Protein AF-A0A7S2JUZ6-F1 (afdb_monomer_lite)

Sequence (191 aa):
PADAPDVTSQLAAGSPASDPAAPPANTTECEEKAISLAIEVVLFVINLATAGTATGATAALSRAKASLVTELSPTLIKALAAEAHVLVEAYRHNNAHGMGEAVVAMFRELWNGHIVRACIDAIRAEMNWWDWATTGVTLVACLTLWLGSGGAVLAAQVALTILSATKLILAAIAVTVACDAEFGPNSTNST

pLDDT: mean 73.1, std 16.55, range [29.14, 89.94]

Organism: NCBI:txid1333877

Foldseek 3Di:
DDDDDDPDDDDDDDDPPDDPDDPDPPQALLLVLLLLLLLLLLVVLLCLLQVNLLPCLVVLCVVCSVVLSVLDDPVLSVQSLVLLVQLLVCVVVVNLLSNLVSSLSNVVSCVVSCVSVSSLVSSCVPDDPVSCVVSVVSSVVVVCVCVVVVNPVSSVSCSVCVVVSVSSNVSSVSSNVRVCCCPPPPVPDDD

Structure (mmCIF, N/CA/C/O backbone):
data_AF-A0A7S2JUZ6-F1
#
_entry.id   AF-A0A7S2JUZ6-F1
#
loop_
_atom_site.group_PDB
_atom_site.id
_atom_site.type_symbol
_atom_site.label_atom_id
_atom_site.label_alt_id
_atom_site.label_comp_id
_atom_site.label_asym_id
_atom_site.label_entity_id
_atom_site.label_seq_id
_atom_site.pdbx_PDB_ins_code
_atom_site.Cartn_x
_atom_site.Cartn_y
_atom_site.Cartn_z
_atom_site.occupancy
_atom_site.B_iso_or_equiv
_atom_site.auth_seq_id
_atom_site.auth_comp_id
_atom_site.auth_asym_id
_atom_site.auth_atom_id
_atom_site.pdbx_PDB_model_num
ATOM 1 N N . PRO A 1 1 ? 16.766 -4.778 81.617 1.00 45.38 1 PRO A N 1
ATOM 2 C CA . PRO A 1 1 ? 16.058 -3.621 81.020 1.00 45.38 1 PRO A CA 1
ATOM 3 C C . PRO A 1 1 ? 17.101 -2.660 80.445 1.00 45.38 1 PRO A C 1
ATOM 5 O O . PRO A 1 1 ? 17.696 -1.887 81.182 1.00 45.38 1 PRO A O 1
ATOM 8 N N . ALA A 1 2 ? 17.431 -2.888 79.174 1.00 40.88 2 ALA A N 1
ATOM 9 C CA . ALA A 1 2 ? 18.576 -2.303 78.490 1.00 40.88 2 ALA A CA 1
ATOM 10 C C . ALA A 1 2 ? 18.230 -0.957 77.840 1.00 40.88 2 ALA A C 1
ATOM 12 O O . ALA A 1 2 ? 17.098 -0.747 77.401 1.00 40.88 2 ALA A O 1
ATOM 13 N N . ASP A 1 3 ? 19.244 -0.098 77.824 1.00 39.75 3 ASP A N 1
ATOM 14 C CA . ASP A 1 3 ? 19.300 1.270 77.328 1.00 39.75 3 ASP A CA 1
ATOM 15 C C . ASP A 1 3 ? 18.833 1.452 75.879 1.00 39.75 3 ASP A C 1
ATOM 17 O O . ASP A 1 3 ? 19.069 0.615 75.006 1.00 39.75 3 ASP A O 1
ATOM 21 N N . ALA A 1 4 ? 18.223 2.608 75.620 1.00 46.19 4 ALA A N 1
ATOM 22 C CA . ALA A 1 4 ? 18.063 3.149 74.279 1.00 46.19 4 ALA A CA 1
ATOM 23 C C . ALA A 1 4 ? 19.377 3.792 73.806 1.00 46.19 4 ALA A C 1
ATOM 25 O O . ALA A 1 4 ? 20.003 4.518 74.582 1.00 46.19 4 ALA A O 1
ATOM 26 N N . PRO A 1 5 ? 19.735 3.628 72.522 1.00 44.53 5 PRO A N 1
ATOM 27 C CA . PRO A 1 5 ? 20.558 4.624 71.854 1.00 44.53 5 PRO A CA 1
ATOM 28 C C . PRO A 1 5 ? 19.963 5.106 70.520 1.00 44.53 5 PRO A C 1
ATOM 30 O O . PRO A 1 5 ? 19.644 4.333 69.622 1.00 44.53 5 PRO A O 1
ATOM 33 N N . ASP A 1 6 ? 19.838 6.430 70.470 1.00 36.50 6 ASP A N 1
ATOM 34 C CA . ASP A 1 6 ? 20.356 7.344 69.448 1.00 36.50 6 ASP A CA 1
ATOM 35 C C . ASP A 1 6 ? 19.953 7.152 67.971 1.00 36.50 6 ASP A C 1
ATOM 37 O O . ASP A 1 6 ? 20.450 6.302 67.232 1.00 36.50 6 ASP A O 1
ATOM 41 N N . VAL A 1 7 ? 19.067 8.045 67.524 1.00 45.09 7 VAL A N 1
ATOM 42 C CA . VAL A 1 7 ? 18.619 8.202 66.139 1.00 45.09 7 VAL A CA 1
ATOM 43 C C . VAL A 1 7 ? 19.445 9.313 65.499 1.00 45.09 7 VAL A C 1
ATOM 45 O O . VAL A 1 7 ? 19.025 10.462 65.544 1.00 45.09 7 VAL A O 1
ATOM 48 N N . THR A 1 8 ? 20.604 8.995 64.915 1.00 44.75 8 THR A N 1
ATOM 49 C CA . THR A 1 8 ? 21.123 9.563 63.644 1.00 44.75 8 THR A CA 1
ATOM 50 C C . THR A 1 8 ? 22.577 9.152 63.392 1.00 44.75 8 THR A C 1
ATOM 52 O O . THR A 1 8 ? 23.504 9.804 63.859 1.00 44.75 8 THR A O 1
ATOM 55 N N . SER A 1 9 ? 22.790 8.114 62.577 1.00 42.47 9 SER A N 1
ATOM 56 C CA . SER A 1 9 ? 23.844 8.036 61.541 1.00 42.47 9 SER A CA 1
ATOM 57 C C . SER A 1 9 ? 23.896 6.636 60.920 1.00 42.47 9 SER A C 1
ATOM 59 O O . SER A 1 9 ? 23.687 5.655 61.622 1.00 42.47 9 SER A O 1
ATOM 61 N N . GLN A 1 10 ? 24.264 6.574 59.631 1.00 35.44 10 GLN A N 1
ATOM 62 C CA . GLN A 1 10 ? 24.347 5.409 58.719 1.00 35.44 10 GLN A CA 1
ATOM 63 C C . GLN A 1 10 ? 23.000 5.102 58.030 1.00 35.44 10 GLN A C 1
ATOM 65 O O . GLN A 1 10 ? 22.110 4.515 58.623 1.00 35.44 10 GLN A O 1
ATOM 70 N N . LEU A 1 11 ? 22.691 5.528 56.796 1.00 38.19 11 LEU A N 1
ATOM 71 C CA . LEU A 1 11 ? 23.500 5.657 55.574 1.00 38.19 11 LEU A CA 1
ATOM 72 C C . LEU A 1 11 ? 24.370 4.426 55.296 1.00 38.19 11 LEU A C 1
ATOM 74 O O . LEU A 1 11 ? 25.558 4.435 55.586 1.00 38.19 11 LEU A O 1
ATOM 78 N N . ALA A 1 12 ? 23.747 3.388 54.731 1.00 39.72 12 ALA A N 1
ATOM 79 C CA . ALA A 1 12 ? 24.237 2.603 53.590 1.00 39.72 12 ALA A CA 1
ATOM 80 C C . ALA A 1 12 ? 23.464 1.278 53.509 1.00 39.72 12 ALA A C 1
ATOM 82 O O . ALA A 1 12 ? 23.673 0.410 54.346 1.00 39.72 12 ALA A O 1
ATOM 83 N N . ALA A 1 13 ? 22.594 1.128 52.504 1.00 34.22 13 ALA A N 1
ATOM 84 C CA . ALA A 1 13 ? 22.434 -0.095 51.702 1.00 34.22 13 ALA A CA 1
ATOM 85 C C . ALA A 1 13 ? 21.109 -0.069 50.920 1.00 34.22 13 ALA A C 1
ATOM 87 O O . ALA A 1 13 ? 20.037 -0.319 51.459 1.00 34.22 13 ALA A O 1
ATOM 88 N N . GLY A 1 14 ? 21.232 0.239 49.627 1.00 31.05 14 GLY A N 1
ATOM 89 C CA . GLY A 1 14 ? 20.505 -0.392 48.523 1.00 31.05 14 GLY A CA 1
ATOM 90 C C . GLY A 1 14 ? 19.008 -0.653 48.677 1.00 31.05 14 GLY A C 1
ATOM 91 O O . GLY A 1 14 ? 18.600 -1.781 48.927 1.00 31.05 14 GLY A O 1
ATOM 92 N N . SER A 1 15 ? 18.189 0.344 48.346 1.00 32.69 15 SER A N 1
ATOM 93 C CA . SER A 1 15 ? 16.968 0.047 47.587 1.00 32.69 15 SER A CA 1
ATOM 94 C C . SER A 1 15 ? 17.381 -0.177 46.129 1.00 32.69 15 SER A C 1
ATOM 96 O O . SER A 1 15 ? 18.124 0.665 45.612 1.00 32.69 15 SER A O 1
ATOM 98 N N . PRO A 1 16 ? 16.965 -1.264 45.450 1.00 36.91 16 PRO A N 1
ATOM 99 C CA . PRO A 1 16 ? 17.099 -1.319 44.007 1.00 36.91 16 PRO A CA 1
ATOM 100 C C . PRO A 1 16 ? 16.241 -0.182 43.464 1.00 36.91 16 PRO A C 1
ATOM 102 O O . PRO A 1 16 ? 15.029 -0.132 43.684 1.00 36.91 16 PRO A O 1
ATOM 105 N N . ALA A 1 17 ? 16.926 0.787 42.865 1.00 33.47 17 ALA A N 1
ATOM 106 C CA . ALA A 1 17 ? 16.314 1.843 42.099 1.00 33.47 17 ALA A CA 1
ATOM 107 C C . ALA A 1 17 ? 15.292 1.203 41.163 1.00 33.47 17 ALA A C 1
ATOM 109 O O . ALA A 1 17 ? 15.604 0.228 40.482 1.00 33.47 17 ALA A O 1
ATOM 110 N N . SER A 1 18 ? 14.078 1.747 41.169 1.00 38.41 18 SER A N 1
ATOM 111 C CA . SER A 1 18 ? 13.153 1.605 40.060 1.00 38.41 18 SER A CA 1
ATOM 112 C C . SER A 1 18 ? 13.962 1.745 38.778 1.00 38.41 18 SER A C 1
ATOM 114 O O . SER A 1 18 ? 14.571 2.800 38.567 1.00 38.41 18 SER A O 1
ATOM 116 N N . ASP A 1 19 ? 14.025 0.674 37.986 1.00 29.14 19 ASP A N 1
ATOM 117 C CA . ASP A 1 19 ? 14.620 0.732 36.661 1.00 29.14 19 ASP A CA 1
ATOM 118 C C . ASP A 1 19 ? 14.041 1.969 35.966 1.00 29.14 19 ASP A C 1
ATOM 120 O O . ASP A 1 19 ? 12.810 2.128 35.930 1.00 29.14 19 ASP A O 1
ATOM 124 N N . PRO A 1 20 ? 14.883 2.900 35.487 1.00 40.56 20 PRO A N 1
ATOM 125 C CA . PRO A 1 20 ? 14.382 3.985 34.677 1.00 40.56 20 PRO A CA 1
ATOM 126 C C . PRO A 1 20 ? 13.680 3.329 33.497 1.00 40.56 20 PRO A C 1
ATOM 128 O O . PRO A 1 20 ? 14.273 2.500 32.804 1.00 40.56 20 PRO A O 1
ATOM 131 N N . ALA A 1 21 ? 12.398 3.669 33.333 1.00 40.81 21 ALA A N 1
ATOM 132 C CA . ALA A 1 21 ? 11.613 3.340 32.160 1.00 40.81 21 ALA A CA 1
ATOM 133 C C . ALA A 1 21 ? 12.536 3.404 30.944 1.00 40.81 21 ALA A C 1
ATOM 135 O O . ALA A 1 21 ? 13.149 4.450 30.701 1.00 40.81 21 ALA A O 1
ATOM 136 N N . ALA A 1 22 ? 12.696 2.260 30.272 1.00 34.34 22 ALA A N 1
ATOM 137 C CA . ALA A 1 22 ? 13.497 2.170 29.069 1.00 34.34 22 ALA A CA 1
ATOM 138 C C . ALA A 1 22 ? 13.150 3.384 28.191 1.00 34.34 22 ALA A C 1
ATOM 140 O O . ALA A 1 22 ? 11.956 3.658 28.007 1.00 34.34 22 ALA A O 1
ATOM 141 N N . PRO A 1 23 ? 14.145 4.162 27.730 1.00 39.59 23 PRO A N 1
ATOM 142 C CA . PRO A 1 23 ? 13.871 5.297 26.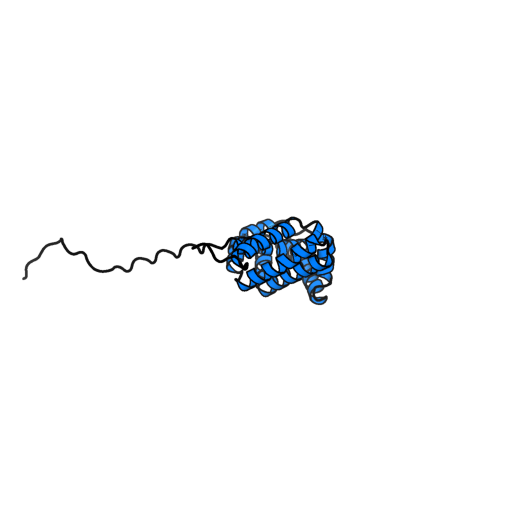863 1.00 39.59 23 PRO A CA 1
ATOM 143 C C . PRO A 1 23 ? 13.018 4.797 25.690 1.00 39.59 23 PRO A C 1
ATOM 145 O O . PRO A 1 23 ? 13.242 3.668 25.237 1.00 39.59 23 PRO A O 1
ATOM 148 N N . PRO A 1 24 ? 12.018 5.572 25.222 1.00 44.00 24 PRO A N 1
ATOM 149 C CA . PRO A 1 24 ? 11.249 5.169 24.054 1.00 44.00 24 PRO A CA 1
ATOM 150 C C . PRO A 1 24 ? 12.260 4.859 22.956 1.00 44.00 24 PRO A C 1
ATOM 152 O O . PRO A 1 24 ? 13.154 5.670 22.713 1.00 44.00 24 PRO A O 1
ATOM 155 N N . ALA A 1 25 ? 12.184 3.654 22.387 1.00 41.91 25 ALA A N 1
ATOM 156 C CA . ALA A 1 25 ? 13.063 3.245 21.306 1.00 41.91 25 ALA A CA 1
ATOM 157 C C . ALA A 1 25 ? 13.108 4.388 20.285 1.00 41.91 25 ALA A C 1
ATOM 159 O O . ALA A 1 25 ? 12.066 4.777 19.756 1.00 41.91 25 ALA A O 1
ATOM 160 N N . ASN A 1 26 ? 14.286 4.988 20.097 1.00 45.78 26 ASN A N 1
ATOM 161 C CA . ASN A 1 26 ? 14.512 5.960 19.038 1.00 45.78 26 ASN A CA 1
ATOM 162 C C . ASN A 1 26 ? 14.278 5.199 17.732 1.00 45.78 26 ASN A C 1
ATOM 164 O O . ASN A 1 26 ? 15.174 4.498 17.271 1.00 45.78 26 ASN A O 1
ATOM 168 N N . THR A 1 27 ? 13.065 5.275 17.186 1.00 56.25 27 THR A N 1
ATOM 169 C CA . THR A 1 27 ? 12.778 4.772 15.844 1.00 56.25 27 THR A CA 1
ATOM 170 C C . THR A 1 27 ? 13.720 5.476 14.887 1.00 56.25 27 THR A C 1
ATOM 172 O O . THR A 1 27 ? 13.793 6.711 14.904 1.00 56.25 27 THR A O 1
ATOM 175 N N . THR A 1 28 ? 14.474 4.714 14.102 1.00 72.44 28 THR A N 1
ATOM 176 C CA . THR A 1 28 ? 15.436 5.306 13.170 1.00 72.44 28 THR A CA 1
ATOM 177 C C . THR A 1 28 ? 14.694 6.043 12.053 1.00 72.44 28 THR A C 1
ATOM 179 O O . THR A 1 28 ? 13.514 5.792 11.788 1.00 72.44 28 THR A O 1
ATOM 182 N N . GLU A 1 29 ? 15.345 7.010 11.399 1.00 80.44 29 GLU A N 1
ATOM 183 C CA . GLU A 1 29 ? 14.698 7.784 10.331 1.00 80.44 29 GLU A CA 1
ATOM 184 C C . GLU A 1 29 ? 14.215 6.862 9.194 1.00 80.44 29 GLU A C 1
ATOM 186 O O . GLU A 1 29 ? 13.118 7.062 8.665 1.00 80.44 29 GLU A O 1
ATOM 191 N N . CYS A 1 30 ? 14.971 5.800 8.876 1.00 80.38 30 CYS A N 1
ATOM 192 C CA . CYS A 1 30 ? 14.555 4.769 7.923 1.00 80.38 30 CYS A CA 1
ATOM 193 C C . CYS A 1 30 ? 13.274 4.055 8.368 1.00 80.38 30 CYS A C 1
ATOM 195 O O . CYS A 1 30 ? 12.358 3.905 7.557 1.00 80.38 30 CYS A O 1
ATOM 197 N N . GLU A 1 31 ? 13.168 3.656 9.640 1.00 81.50 31 GLU A N 1
ATOM 198 C CA . GLU A 1 31 ? 11.961 3.017 10.177 1.00 81.50 31 GLU A CA 1
ATOM 199 C C . GLU A 1 31 ? 10.739 3.925 10.013 1.00 81.50 31 GLU A C 1
ATOM 201 O O . GLU A 1 31 ? 9.716 3.500 9.470 1.00 81.50 31 GLU A O 1
ATOM 206 N N . GLU A 1 32 ? 10.853 5.202 10.387 1.00 83.12 32 GLU A N 1
ATOM 207 C CA . GLU A 1 32 ? 9.749 6.157 10.267 1.00 83.12 32 GLU A CA 1
ATOM 208 C C . GLU A 1 32 ? 9.288 6.323 8.808 1.00 83.12 32 GLU A C 1
ATOM 210 O O . GLU A 1 32 ? 8.080 6.336 8.522 1.00 83.12 32 GLU A O 1
ATOM 215 N N . LYS A 1 33 ? 10.233 6.426 7.862 1.00 86.19 33 LYS A N 1
ATOM 216 C CA . LYS A 1 33 ? 9.896 6.531 6.435 1.00 86.19 33 LYS A CA 1
ATOM 217 C C . LYS A 1 33 ? 9.307 5.230 5.899 1.00 86.19 33 LYS A C 1
ATOM 219 O O . LYS A 1 33 ? 8.334 5.292 5.147 1.00 86.19 33 LYS A O 1
ATOM 224 N N . ALA A 1 34 ? 9.832 4.071 6.294 1.00 84.25 34 ALA A N 1
ATOM 225 C CA . ALA A 1 34 ? 9.343 2.768 5.843 1.00 84.25 34 ALA A CA 1
ATOM 226 C C . ALA A 1 34 ? 7.896 2.530 6.285 1.00 84.25 34 ALA A C 1
ATOM 228 O O . ALA A 1 34 ? 7.077 2.044 5.506 1.00 84.25 34 ALA A O 1
ATOM 229 N N . ILE A 1 35 ? 7.544 2.971 7.493 1.00 81.69 35 ILE A N 1
ATOM 230 C CA . ILE A 1 35 ? 6.165 2.959 7.995 1.00 81.69 35 ILE A CA 1
ATOM 231 C C . ILE A 1 35 ? 5.271 3.864 7.146 1.00 81.69 35 ILE A C 1
ATOM 233 O O . ILE A 1 35 ? 4.157 3.481 6.783 1.00 81.69 35 ILE A O 1
ATOM 237 N N . SER A 1 36 ? 5.745 5.066 6.807 1.00 85.00 36 SER A N 1
ATOM 238 C CA . SER A 1 36 ? 4.994 5.968 5.929 1.00 85.00 36 SER A CA 1
ATOM 239 C C . SER A 1 36 ? 4.753 5.343 4.555 1.00 85.00 36 SER A C 1
ATOM 241 O O . SER A 1 36 ? 3.642 5.434 4.036 1.00 85.00 36 SER A O 1
ATOM 243 N N . LEU A 1 37 ? 5.761 4.680 3.982 1.00 89.06 37 LEU A N 1
ATOM 244 C CA . LEU A 1 37 ? 5.632 3.960 2.718 1.00 89.06 37 LEU A CA 1
ATOM 245 C C . LEU A 1 37 ? 4.632 2.807 2.828 1.00 89.06 37 LEU A C 1
ATOM 247 O O . LEU A 1 37 ? 3.757 2.691 1.976 1.00 89.06 37 LEU A O 1
ATOM 251 N N . ALA A 1 38 ? 4.703 2.001 3.890 1.00 87.12 38 ALA A N 1
ATOM 252 C CA . ALA A 1 38 ? 3.764 0.909 4.132 1.00 87.12 38 ALA A CA 1
ATOM 253 C C . ALA A 1 38 ? 2.306 1.393 4.125 1.00 87.12 38 ALA A C 1
ATOM 255 O O . ALA A 1 38 ? 1.451 0.809 3.458 1.00 87.12 38 ALA A O 1
ATOM 256 N N . ILE A 1 39 ? 2.028 2.494 4.828 1.00 84.81 39 ILE A N 1
ATOM 257 C CA . ILE A 1 39 ? 0.689 3.090 4.892 1.00 84.81 39 ILE A CA 1
ATOM 258 C C . ILE A 1 39 ? 0.237 3.579 3.513 1.00 84.81 39 ILE A C 1
ATOM 260 O O . ILE A 1 39 ? -0.890 3.292 3.113 1.00 84.81 39 ILE A O 1
ATOM 264 N N . GLU A 1 40 ? 1.097 4.283 2.774 1.00 88.12 40 GLU A N 1
ATOM 265 C CA . GLU A 1 40 ? 0.767 4.788 1.434 1.00 88.12 40 GLU A CA 1
ATOM 266 C C . GLU A 1 40 ? 0.535 3.648 0.430 1.00 88.12 40 GLU A C 1
ATOM 268 O O . GLU A 1 40 ? -0.406 3.725 -0.360 1.00 88.12 40 GLU A O 1
ATOM 273 N N . VAL A 1 41 ? 1.309 2.556 0.492 1.00 88.56 41 VAL A N 1
ATOM 274 C CA . VAL A 1 41 ? 1.091 1.351 -0.334 1.00 88.56 41 VAL A CA 1
ATOM 275 C C . VAL A 1 41 ? -0.287 0.756 -0.050 1.00 88.56 41 VAL A C 1
ATOM 277 O O . VAL A 1 41 ? -1.057 0.503 -0.978 1.00 88.56 41 VAL A O 1
ATOM 280 N N . VAL A 1 42 ? -0.633 0.559 1.226 1.00 86.81 42 VAL A N 1
ATOM 281 C CA . VAL A 1 42 ? -1.931 -0.021 1.599 1.00 86.81 42 VAL A CA 1
ATOM 282 C C . VAL A 1 42 ? -3.079 0.905 1.208 1.00 86.81 42 VAL A C 1
ATOM 284 O O . VAL A 1 42 ? -4.051 0.444 0.614 1.00 86.81 42 VAL A O 1
ATOM 287 N N . LEU A 1 43 ? -2.969 2.209 1.473 1.00 84.56 43 LEU A N 1
ATOM 288 C CA . LEU A 1 43 ? -3.978 3.191 1.071 1.00 84.56 43 LEU A CA 1
ATOM 289 C C . LEU A 1 43 ? -4.181 3.209 -0.434 1.00 84.56 43 LEU A C 1
ATOM 291 O O . LEU A 1 43 ? -5.318 3.253 -0.897 1.00 84.56 43 LEU A O 1
ATOM 295 N N . PHE A 1 44 ? -3.097 3.181 -1.199 1.00 87.12 44 PHE A N 1
ATOM 296 C CA . PHE A 1 44 ? -3.165 3.169 -2.648 1.00 87.12 44 PHE A CA 1
ATOM 297 C C . PHE A 1 44 ? -3.919 1.934 -3.155 1.00 87.12 44 PHE A C 1
ATOM 299 O O . PHE A 1 44 ? -4.866 2.078 -3.926 1.00 87.12 44 PHE A O 1
ATOM 306 N N . VAL A 1 45 ? -3.590 0.741 -2.653 1.00 85.12 45 VAL A N 1
ATOM 307 C CA . VAL A 1 45 ? -4.265 -0.508 -3.044 1.00 85.12 45 VAL A CA 1
ATOM 308 C C . VAL A 1 45 ? -5.731 -0.536 -2.595 1.00 85.12 45 VAL A C 1
ATOM 310 O O . VAL A 1 45 ? -6.601 -0.946 -3.361 1.00 85.12 45 VAL A O 1
ATOM 313 N N . ILE A 1 46 ? -6.049 -0.056 -1.391 1.00 82.81 46 ILE A N 1
ATOM 314 C CA . ILE A 1 46 ? -7.436 0.025 -0.904 1.00 82.81 46 ILE A CA 1
ATOM 315 C C . ILE A 1 46 ? -8.249 1.026 -1.728 1.00 82.81 46 ILE A C 1
ATOM 317 O O . ILE A 1 46 ? -9.381 0.729 -2.113 1.00 82.81 46 ILE A O 1
ATOM 321 N N . ASN A 1 47 ? -7.687 2.191 -2.047 1.00 82.88 47 ASN A N 1
ATOM 322 C CA . ASN A 1 47 ? -8.345 3.173 -2.907 1.00 82.88 47 ASN A CA 1
ATOM 323 C C . ASN A 1 47 ? -8.547 2.630 -4.324 1.00 82.88 47 ASN A C 1
ATOM 325 O O . ASN A 1 47 ? -9.591 2.881 -4.920 1.00 82.88 47 ASN A O 1
ATOM 329 N N . LEU A 1 48 ? -7.601 1.841 -4.835 1.00 84.50 48 LEU A N 1
ATOM 330 C CA . LEU A 1 48 ? -7.734 1.164 -6.120 1.00 84.50 48 LEU A CA 1
ATOM 331 C C . LEU A 1 48 ? -8.868 0.127 -6.097 1.00 84.50 48 LEU A C 1
ATOM 333 O O . LEU A 1 48 ? -9.704 0.125 -6.996 1.00 84.50 48 LEU A O 1
ATOM 337 N N . ALA A 1 49 ? -8.945 -0.703 -5.050 1.00 83.50 49 ALA A N 1
ATOM 338 C CA . ALA A 1 49 ? -10.007 -1.702 -4.885 1.00 83.50 49 ALA A CA 1
ATOM 339 C C . ALA A 1 49 ? -11.396 -1.065 -4.758 1.00 83.50 49 ALA A C 1
ATOM 341 O O . ALA A 1 49 ? -12.380 -1.569 -5.288 1.00 83.50 49 ALA A O 1
ATOM 342 N N . THR A 1 50 ? -11.482 0.041 -4.026 1.00 77.81 50 THR A N 1
ATOM 343 C CA . THR A 1 50 ? -12.754 0.677 -3.658 1.00 77.81 50 THR A CA 1
ATOM 344 C C . THR A 1 50 ? -13.134 1.821 -4.594 1.00 77.81 50 THR A C 1
ATOM 346 O O . THR A 1 50 ? -14.103 2.528 -4.328 1.00 77.81 50 THR A O 1
ATOM 349 N N . ALA A 1 51 ? -12.373 2.044 -5.672 1.00 74.25 51 ALA A N 1
ATOM 350 C CA . ALA A 1 51 ? -12.520 3.197 -6.562 1.00 74.25 51 ALA A CA 1
ATOM 351 C C . ALA A 1 51 ? -12.556 4.549 -5.809 1.00 74.25 51 ALA A C 1
ATOM 353 O O . ALA A 1 51 ? -13.268 5.474 -6.194 1.00 74.25 51 ALA A O 1
ATOM 354 N N . GLY A 1 52 ? -11.813 4.655 -4.702 1.00 68.12 52 GLY A N 1
ATOM 355 C CA . GLY A 1 52 ? -11.739 5.852 -3.857 1.00 68.12 52 GLY A CA 1
ATOM 356 C C . GLY A 1 52 ? -12.937 6.076 -2.927 1.00 68.12 52 GLY A C 1
ATOM 357 O O . GLY A 1 52 ? -13.019 7.125 -2.293 1.00 68.12 52 GLY A O 1
ATOM 358 N N . THR A 1 53 ? -13.859 5.115 -2.812 1.00 66.75 53 THR A N 1
ATOM 359 C CA . THR A 1 53 ? -15.047 5.230 -1.940 1.00 66.75 53 THR A CA 1
ATOM 360 C C . THR A 1 53 ? -14.758 4.961 -0.461 1.00 66.75 53 THR A C 1
ATOM 362 O O . THR A 1 53 ? -15.604 5.245 0.383 1.00 66.75 53 THR A O 1
ATOM 365 N N . ALA A 1 54 ? -13.550 4.497 -0.118 1.00 67.06 54 ALA A N 1
ATOM 366 C CA . ALA A 1 54 ? -13.081 4.335 1.260 1.00 67.06 54 ALA A CA 1
ATOM 367 C C . ALA A 1 54 ? -12.757 5.688 1.938 1.00 67.06 54 ALA A C 1
ATOM 369 O O . ALA A 1 54 ? -11.660 5.916 2.460 1.00 67.06 54 ALA A O 1
ATOM 370 N N . THR A 1 55 ? -13.715 6.619 1.929 1.00 61.94 55 THR A N 1
ATOM 371 C CA . THR A 1 55 ? -13.604 7.917 2.597 1.00 61.94 55 THR A CA 1
ATOM 372 C C . THR A 1 55 ? -13.389 7.709 4.093 1.00 61.94 55 THR A C 1
ATOM 374 O O . THR A 1 55 ? -14.187 7.051 4.752 1.00 61.94 55 THR A O 1
ATOM 377 N N . GLY A 1 56 ? -12.299 8.258 4.631 1.00 66.56 56 GLY A N 1
ATOM 378 C CA . GLY A 1 56 ? -11.915 8.082 6.036 1.00 66.56 56 GLY A CA 1
ATOM 379 C C . GLY A 1 56 ? -10.807 7.054 6.268 1.00 66.56 56 GLY A C 1
ATOM 380 O O . GLY A 1 56 ? -10.187 7.101 7.329 1.00 66.56 56 GLY A O 1
ATOM 381 N N . ALA A 1 57 ? -10.455 6.224 5.274 1.00 70.44 57 ALA A N 1
ATOM 382 C CA . ALA A 1 57 ? -9.358 5.260 5.403 1.00 70.44 57 ALA A CA 1
ATOM 383 C C . ALA A 1 57 ? -8.035 5.942 5.776 1.00 70.44 57 ALA A C 1
ATOM 385 O O . ALA A 1 57 ? -7.354 5.508 6.699 1.00 70.44 57 ALA A O 1
ATOM 386 N N . THR A 1 58 ? -7.715 7.074 5.142 1.00 70.44 58 THR A N 1
ATOM 387 C CA . THR A 1 58 ? -6.520 7.867 5.469 1.00 70.44 58 THR A CA 1
ATOM 388 C C . THR A 1 58 ? -6.510 8.335 6.923 1.00 70.44 58 THR A C 1
ATOM 390 O O . THR A 1 58 ? -5.470 8.279 7.575 1.00 70.44 58 THR A O 1
ATOM 393 N N . ALA A 1 59 ? -7.652 8.782 7.456 1.00 72.44 59 ALA A N 1
ATOM 394 C CA . ALA A 1 59 ? -7.747 9.243 8.839 1.00 72.44 59 ALA A CA 1
ATOM 395 C C . ALA A 1 59 ? -7.642 8.073 9.831 1.00 72.44 59 ALA A C 1
ATOM 397 O O . ALA A 1 59 ? -6.900 8.175 10.806 1.00 72.44 59 ALA A O 1
ATOM 398 N N . ALA A 1 60 ? -8.309 6.952 9.543 1.00 75.44 60 ALA A N 1
ATOM 399 C CA . ALA A 1 60 ? -8.238 5.725 10.333 1.00 75.44 60 ALA A CA 1
ATOM 400 C C . ALA A 1 60 ? -6.798 5.199 10.426 1.00 75.44 60 ALA A C 1
ATOM 402 O O . ALA A 1 60 ? -6.273 4.977 11.515 1.00 75.44 60 ALA A O 1
ATOM 403 N N . LEU A 1 61 ? -6.117 5.103 9.283 1.00 71.25 61 LEU A N 1
ATOM 404 C CA . LEU A 1 61 ? -4.726 4.664 9.191 1.00 71.25 61 LEU A CA 1
ATOM 405 C C . LEU A 1 61 ? -3.749 5.637 9.844 1.00 71.25 61 LEU A C 1
ATOM 407 O O . LEU A 1 61 ? -2.800 5.204 10.490 1.00 71.25 61 LEU A O 1
ATOM 411 N N . SER A 1 62 ? -4.002 6.944 9.751 1.00 71.94 62 SER A N 1
ATOM 412 C CA . SER A 1 62 ? -3.186 7.942 10.452 1.00 71.94 62 SER A CA 1
ATOM 413 C C . SER A 1 62 ? -3.275 7.783 11.973 1.00 71.94 62 SER A C 1
ATOM 415 O O . SER A 1 62 ? -2.266 7.942 12.655 1.00 71.94 62 SER A O 1
ATOM 417 N N . ARG A 1 63 ? -4.451 7.424 12.514 1.00 72.19 63 ARG A N 1
ATOM 418 C CA . ARG A 1 63 ? -4.625 7.124 13.949 1.00 72.19 63 ARG A CA 1
ATOM 419 C C . ARG A 1 63 ? -4.019 5.777 14.333 1.00 72.19 63 ARG A C 1
ATOM 421 O O . ARG A 1 63 ? -3.414 5.663 15.394 1.00 72.19 63 ARG A O 1
ATOM 428 N N . ALA A 1 64 ? -4.128 4.783 13.455 1.00 68.75 64 ALA A N 1
ATOM 429 C CA . ALA A 1 64 ? -3.538 3.465 13.653 1.00 68.75 64 ALA A CA 1
ATOM 430 C C . ALA A 1 64 ? -2.016 3.440 13.434 1.00 68.75 64 ALA A C 1
ATOM 432 O O . ALA A 1 64 ? -1.380 2.463 13.818 1.00 68.75 64 ALA A O 1
ATOM 433 N N . LYS A 1 65 ? -1.410 4.505 12.881 1.00 72.31 65 LYS A N 1
ATOM 434 C CA . LYS A 1 65 ? 0.029 4.593 12.574 1.00 72.31 65 LYS A CA 1
ATOM 435 C C . LYS A 1 65 ? 0.899 4.125 13.741 1.00 72.31 65 LYS A C 1
ATOM 437 O O . LYS A 1 65 ? 1.794 3.324 13.520 1.00 72.31 65 LYS A O 1
ATOM 442 N N . ALA A 1 66 ? 0.601 4.559 14.968 1.00 67.88 66 ALA A N 1
ATOM 443 C CA . ALA A 1 66 ? 1.348 4.162 16.165 1.00 67.88 66 ALA A CA 1
ATOM 444 C C . ALA A 1 66 ? 1.304 2.645 16.438 1.00 67.88 66 ALA A C 1
ATOM 446 O O . ALA A 1 66 ? 2.302 2.072 16.857 1.00 67.88 66 ALA A O 1
ATOM 447 N N . SER A 1 67 ? 0.173 1.993 16.157 1.00 67.44 67 SER A N 1
ATOM 448 C CA . SER A 1 67 ? 0.023 0.537 16.275 1.00 67.44 67 SER A CA 1
ATOM 449 C C . SER A 1 67 ? 0.645 -0.211 15.096 1.00 67.44 67 SER A C 1
ATOM 451 O O . SER A 1 67 ? 1.072 -1.345 15.258 1.00 67.44 67 SER A O 1
ATOM 453 N N . LEU A 1 68 ? 0.703 0.397 13.909 1.00 66.00 68 LEU A N 1
ATOM 454 C CA . LEU A 1 68 ? 1.395 -0.189 12.758 1.00 66.00 68 LEU A CA 1
ATOM 455 C C . LEU A 1 68 ? 2.918 -0.143 12.936 1.00 66.00 68 LEU A C 1
ATOM 457 O O . LEU A 1 68 ? 3.601 -1.060 12.495 1.00 66.00 68 LEU A O 1
ATOM 461 N N . VAL A 1 69 ? 3.446 0.894 13.600 1.00 66.31 69 VAL A N 1
ATOM 462 C CA . VAL A 1 69 ? 4.881 1.035 13.917 1.00 66.31 69 VAL A CA 1
ATOM 463 C C . VAL A 1 69 ? 5.398 -0.191 14.669 1.00 66.31 69 VAL A C 1
ATOM 465 O O . VAL A 1 69 ? 6.475 -0.684 14.359 1.00 66.31 69 VAL A O 1
ATOM 468 N N . THR A 1 70 ? 4.625 -0.711 15.623 1.00 69.00 70 THR A N 1
ATOM 469 C CA . THR A 1 70 ? 5.033 -1.857 16.450 1.00 69.00 70 THR A CA 1
ATOM 470 C C . THR A 1 70 ? 4.964 -3.199 15.724 1.00 69.00 70 THR A C 1
ATOM 472 O O . THR A 1 70 ? 5.529 -4.177 16.202 1.00 69.00 70 THR A O 1
ATOM 475 N N . GLU A 1 71 ? 4.277 -3.253 14.583 1.00 70.75 71 GLU A N 1
ATOM 476 C CA . GLU A 1 71 ? 4.066 -4.474 13.797 1.00 70.75 71 GLU A CA 1
ATOM 477 C C . GLU A 1 71 ? 5.075 -4.601 12.639 1.00 70.75 71 GLU A C 1
ATOM 479 O O . GLU A 1 71 ? 5.243 -5.680 12.066 1.00 70.75 71 GLU A O 1
ATOM 484 N N . LEU A 1 72 ? 5.787 -3.521 12.279 1.00 75.56 72 LEU A N 1
ATOM 485 C CA . LEU A 1 72 ? 6.832 -3.585 11.257 1.00 75.56 72 LEU A CA 1
ATOM 486 C C . LEU A 1 72 ? 8.099 -4.233 11.823 1.00 75.56 72 LEU A C 1
ATOM 488 O O . LEU A 1 72 ? 8.834 -3.645 12.610 1.00 75.56 72 LEU A O 1
ATOM 492 N N . SER A 1 73 ? 8.396 -5.448 11.360 1.00 81.38 73 SER A N 1
ATOM 493 C CA . SER A 1 73 ? 9.678 -6.086 11.657 1.00 81.38 73 SER A CA 1
ATOM 494 C C . SER A 1 73 ? 10.827 -5.450 10.851 1.00 81.38 73 SER A C 1
ATOM 496 O O . SER A 1 73 ? 10.614 -5.021 9.712 1.00 81.38 73 SER A O 1
ATOM 498 N N . PRO A 1 74 ? 12.075 -5.467 11.361 1.00 80.12 74 PRO A N 1
ATOM 499 C CA . PRO A 1 74 ? 13.249 -4.994 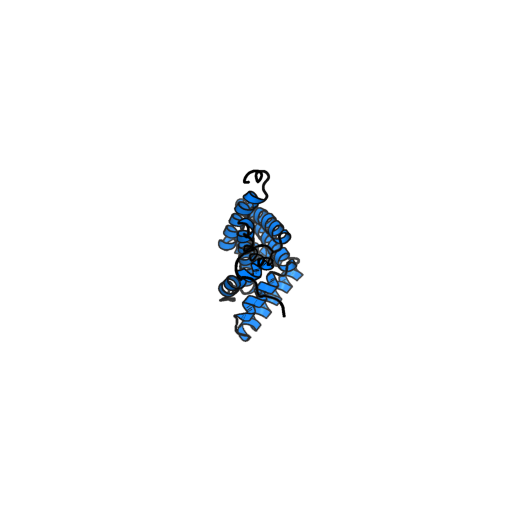10.618 1.00 80.12 74 PRO A CA 1
ATOM 500 C C . PRO A 1 74 ? 13.435 -5.690 9.261 1.00 80.12 74 PRO A C 1
ATOM 502 O O . PRO A 1 74 ? 13.927 -5.094 8.303 1.00 80.12 74 PRO A O 1
ATOM 505 N N . THR A 1 75 ? 13.017 -6.955 9.155 1.00 83.75 75 THR A N 1
ATOM 506 C CA . THR A 1 75 ? 13.011 -7.707 7.893 1.00 83.75 75 THR A CA 1
ATOM 507 C C . THR A 1 75 ? 12.036 -7.101 6.889 1.00 83.75 75 THR A C 1
ATOM 509 O O . THR A 1 75 ? 12.391 -6.937 5.723 1.00 83.75 75 THR A O 1
ATOM 512 N N . LEU A 1 76 ? 10.840 -6.716 7.345 1.00 84.06 76 LEU A N 1
ATOM 513 C CA . LEU A 1 76 ? 9.840 -6.051 6.512 1.00 84.06 76 LEU A CA 1
ATOM 514 C C . LEU A 1 76 ? 10.355 -4.700 6.012 1.00 84.06 76 LEU A C 1
ATOM 516 O O . LEU A 1 76 ? 10.215 -4.389 4.838 1.00 84.06 76 LEU A O 1
ATOM 520 N N . ILE A 1 77 ? 10.993 -3.920 6.889 1.00 84.38 77 ILE A N 1
ATOM 521 C CA . ILE A 1 77 ? 11.562 -2.607 6.555 1.00 84.38 77 ILE A CA 1
ATOM 522 C C . ILE A 1 77 ? 12.623 -2.735 5.461 1.00 84.38 77 ILE A C 1
ATOM 524 O O . ILE A 1 77 ? 12.584 -1.997 4.479 1.00 84.38 77 ILE A O 1
ATOM 528 N N . LYS A 1 78 ? 13.530 -3.711 5.580 1.00 84.56 78 LYS A N 1
ATOM 529 C CA . LYS A 1 78 ? 14.539 -3.983 4.546 1.00 84.56 78 LYS A CA 1
ATOM 530 C C . LYS A 1 78 ? 13.914 -4.409 3.221 1.00 84.56 78 LYS A C 1
ATOM 532 O O . LYS A 1 78 ? 14.355 -3.938 2.177 1.00 84.56 78 LYS A O 1
ATOM 537 N N . ALA A 1 79 ? 12.892 -5.264 3.259 1.00 85.88 79 ALA A N 1
ATOM 538 C CA . ALA A 1 79 ? 12.171 -5.674 2.058 1.00 85.88 79 ALA A CA 1
ATOM 539 C C . ALA A 1 79 ? 11.466 -4.478 1.394 1.00 85.88 79 ALA A C 1
ATOM 541 O O . ALA A 1 79 ? 11.619 -4.259 0.196 1.00 85.88 79 ALA A O 1
ATOM 542 N N . LEU A 1 80 ? 10.783 -3.636 2.179 1.00 85.94 80 LEU A N 1
ATOM 543 C CA . LEU A 1 80 ? 10.153 -2.409 1.689 1.00 85.94 80 LEU A CA 1
ATOM 544 C C . LEU A 1 80 ? 11.168 -1.438 1.086 1.00 85.94 80 LEU A C 1
ATOM 546 O O . LEU A 1 80 ? 10.892 -0.856 0.042 1.00 85.94 80 LEU A O 1
ATOM 550 N N . ALA A 1 81 ? 12.328 -1.259 1.717 1.00 86.38 81 ALA A N 1
ATOM 551 C CA . ALA A 1 81 ? 13.384 -0.393 1.204 1.00 86.38 81 ALA A CA 1
ATOM 552 C C . ALA A 1 81 ? 13.974 -0.921 -0.114 1.00 86.38 81 ALA A C 1
ATOM 554 O O . ALA A 1 81 ? 14.198 -0.141 -1.039 1.00 86.38 81 ALA A O 1
ATOM 555 N N . ALA A 1 82 ? 14.172 -2.238 -0.231 1.00 87.88 82 ALA A N 1
ATOM 556 C CA . ALA A 1 82 ? 14.627 -2.865 -1.470 1.00 87.88 82 ALA A CA 1
ATOM 557 C C . ALA A 1 82 ? 13.618 -2.659 -2.611 1.00 87.88 82 ALA A C 1
ATOM 559 O O . ALA A 1 82 ? 13.991 -2.204 -3.690 1.00 87.88 82 ALA A O 1
ATOM 560 N N . GLU A 1 83 ? 12.330 -2.901 -2.361 1.00 89.94 83 GLU A N 1
ATOM 561 C CA . GLU A 1 83 ? 11.284 -2.662 -3.361 1.00 89.94 83 GLU A CA 1
ATOM 562 C C . GLU A 1 83 ? 11.095 -1.165 -3.657 1.00 89.94 83 GLU A C 1
ATOM 564 O O . GLU A 1 83 ? 10.747 -0.787 -4.776 1.00 89.94 83 GLU A O 1
ATOM 569 N N . ALA A 1 84 ? 11.358 -0.278 -2.689 1.00 88.00 84 ALA A N 1
ATOM 570 C CA . ALA A 1 84 ? 11.306 1.171 -2.894 1.00 88.00 84 ALA A CA 1
ATOM 571 C C . ALA A 1 84 ? 12.366 1.623 -3.894 1.00 88.00 84 ALA A C 1
ATOM 573 O O . ALA A 1 84 ? 12.069 2.439 -4.765 1.00 88.00 84 ALA A O 1
ATOM 574 N N . HIS A 1 85 ? 13.565 1.043 -3.828 1.00 86.56 85 HIS A N 1
ATOM 575 C CA . HIS A 1 85 ? 14.604 1.253 -4.833 1.00 86.56 85 HIS A CA 1
ATOM 576 C C . HIS A 1 85 ? 14.158 0.804 -6.222 1.00 86.56 85 HIS A C 1
ATOM 578 O O . HIS A 1 85 ? 14.302 1.564 -7.180 1.00 86.56 85 HIS A O 1
ATOM 584 N N . VAL A 1 86 ? 13.539 -0.376 -6.333 1.00 89.25 86 VAL A N 1
ATOM 585 C CA . VAL A 1 86 ? 12.992 -0.870 -7.610 1.00 89.25 86 VAL A CA 1
ATOM 586 C C . VAL A 1 86 ? 11.919 0.080 -8.151 1.00 89.25 86 VAL A C 1
ATOM 588 O O . VAL A 1 86 ? 11.941 0.426 -9.333 1.00 89.25 86 VAL A O 1
ATOM 591 N N . LEU A 1 87 ? 11.015 0.563 -7.293 1.00 87.12 87 LEU A N 1
ATOM 592 C CA . LEU A 1 87 ? 9.964 1.509 -7.671 1.00 87.12 87 LEU A CA 1
ATOM 593 C C . LEU A 1 87 ? 10.536 2.851 -8.152 1.00 87.12 87 LEU A C 1
ATOM 595 O O . LEU A 1 87 ? 10.090 3.378 -9.173 1.00 87.12 87 LEU A O 1
ATOM 599 N N . VAL A 1 88 ? 11.511 3.411 -7.432 1.00 87.25 88 VAL A N 1
ATOM 600 C CA . VAL A 1 88 ? 12.153 4.690 -7.778 1.00 87.25 88 VAL A CA 1
ATOM 601 C C . VAL A 1 88 ? 12.930 4.575 -9.086 1.00 87.25 88 VAL A C 1
ATOM 603 O O . VAL A 1 88 ? 12.860 5.476 -9.925 1.00 87.25 88 VAL A O 1
ATOM 606 N N . GLU A 1 89 ? 13.629 3.466 -9.299 1.00 88.62 89 GLU A N 1
ATOM 607 C CA . GLU A 1 89 ? 14.369 3.236 -10.536 1.00 88.62 89 GLU A CA 1
ATOM 608 C C . GLU A 1 89 ? 13.421 3.036 -11.727 1.00 88.62 89 GLU A C 1
ATOM 610 O O . GLU A 1 89 ? 13.587 3.659 -12.780 1.00 88.62 89 GLU A O 1
ATOM 615 N N . ALA A 1 90 ? 12.346 2.265 -11.545 1.00 85.81 90 ALA A N 1
ATOM 616 C CA . ALA A 1 90 ? 11.303 2.118 -12.556 1.00 85.81 90 ALA A CA 1
ATOM 617 C C . ALA A 1 90 ? 10.631 3.462 -12.890 1.00 85.81 90 ALA A C 1
ATOM 619 O O . ALA A 1 90 ? 10.363 3.737 -14.062 1.00 85.81 90 ALA A O 1
ATOM 620 N N . TYR A 1 91 ? 10.424 4.326 -11.891 1.00 84.44 91 TYR A N 1
ATOM 621 C CA . TYR A 1 91 ? 9.909 5.681 -12.090 1.00 84.44 91 TYR A CA 1
ATOM 622 C C . TYR A 1 91 ? 10.851 6.542 -12.938 1.00 84.44 91 TYR A C 1
ATOM 624 O O . TYR A 1 91 ? 10.408 7.164 -13.904 1.00 84.44 91 TYR A O 1
ATOM 632 N N . ARG A 1 92 ? 12.158 6.544 -12.639 1.00 85.50 92 ARG A N 1
ATOM 633 C CA . ARG A 1 92 ? 13.164 7.298 -13.414 1.00 85.50 92 ARG A CA 1
ATOM 634 C C . ARG A 1 92 ? 13.195 6.894 -14.884 1.00 85.50 92 ARG A C 1
ATOM 636 O O . ARG A 1 92 ? 13.378 7.745 -15.751 1.00 85.50 92 ARG A O 1
ATOM 643 N N . HIS A 1 93 ? 12.988 5.612 -15.163 1.00 85.88 93 HIS A N 1
ATOM 644 C CA . HIS A 1 93 ? 12.965 5.072 -16.519 1.00 85.88 93 HIS A CA 1
ATOM 645 C C . HIS A 1 93 ? 11.583 5.106 -17.191 1.00 85.88 93 HIS A C 1
ATOM 647 O O . HIS A 1 93 ? 11.444 4.581 -18.294 1.00 85.88 93 HIS A O 1
ATOM 653 N N . ASN A 1 94 ? 10.567 5.724 -16.571 1.00 81.19 94 ASN A N 1
ATOM 654 C CA . ASN A 1 94 ? 9.172 5.712 -17.036 1.00 81.19 94 ASN A CA 1
ATOM 655 C C . ASN A 1 94 ? 8.642 4.291 -17.331 1.00 81.19 94 ASN A C 1
ATOM 657 O O . ASN A 1 94 ? 7.806 4.086 -18.213 1.00 81.19 94 ASN A O 1
ATOM 661 N N . ASN A 1 95 ? 9.132 3.292 -16.595 1.00 82.06 95 ASN A N 1
ATOM 662 C CA . ASN A 1 95 ? 8.741 1.900 -16.751 1.00 82.06 95 ASN A CA 1
ATOM 663 C C . ASN A 1 95 ? 7.514 1.591 -15.882 1.00 82.06 95 ASN A C 1
ATOM 665 O O . ASN A 1 95 ? 7.634 1.086 -14.766 1.00 82.06 95 ASN A O 1
ATOM 669 N N . ALA A 1 96 ? 6.319 1.863 -16.413 1.00 78.56 96 ALA A N 1
ATOM 670 C CA . ALA A 1 96 ? 5.058 1.651 -15.698 1.00 78.56 96 ALA A CA 1
ATOM 671 C C . ALA A 1 96 ? 4.846 0.192 -15.247 1.00 78.56 96 ALA A C 1
ATOM 673 O O . ALA A 1 96 ? 4.293 -0.042 -14.174 1.00 78.56 96 ALA A O 1
ATOM 674 N N . HIS A 1 97 ? 5.321 -0.786 -16.028 1.00 79.38 97 HIS A N 1
ATOM 675 C CA . HIS A 1 97 ? 5.249 -2.200 -15.654 1.00 79.38 97 HIS A CA 1
ATOM 676 C C . HIS A 1 97 ? 6.104 -2.489 -14.417 1.00 79.38 97 HIS A C 1
ATOM 678 O O . HIS A 1 97 ? 5.613 -3.083 -13.461 1.00 79.38 97 HIS A O 1
ATOM 684 N N . GLY A 1 98 ? 7.358 -2.024 -14.411 1.00 81.50 98 GLY A N 1
ATOM 685 C CA . GLY A 1 98 ? 8.260 -2.195 -13.268 1.00 81.50 98 GLY A CA 1
ATOM 686 C C . GLY A 1 98 ? 7.748 -1.492 -12.008 1.00 81.50 98 GLY A C 1
ATOM 687 O O . GLY A 1 98 ? 7.848 -2.035 -10.912 1.00 81.50 98 GLY A O 1
ATOM 688 N N . MET A 1 99 ? 7.112 -0.325 -12.159 1.00 81.94 99 MET A N 1
ATOM 689 C CA . MET A 1 99 ? 6.453 0.355 -11.040 1.00 81.94 99 MET A CA 1
ATOM 690 C C . MET A 1 99 ? 5.287 -0.473 -10.481 1.00 81.94 99 MET A C 1
ATOM 692 O O . MET A 1 99 ? 5.132 -0.584 -9.266 1.00 81.94 99 MET A O 1
ATOM 696 N N . GLY A 1 100 ? 4.475 -1.067 -11.362 1.00 82.75 100 GLY A N 1
ATOM 697 C CA . GLY A 1 100 ? 3.377 -1.951 -10.977 1.00 82.75 100 GLY A CA 1
ATOM 698 C C . GLY A 1 100 ? 3.852 -3.179 -10.207 1.00 82.75 100 GLY A C 1
ATOM 699 O O . GLY A 1 100 ? 3.301 -3.485 -9.152 1.00 82.75 100 GLY A O 1
ATOM 700 N N . GLU A 1 101 ? 4.898 -3.846 -10.692 1.00 85.75 101 GLU A N 1
ATOM 701 C CA . GLU A 1 101 ? 5.488 -5.011 -10.022 1.00 85.75 101 GLU A CA 1
ATOM 702 C C . GLU A 1 101 ? 6.053 -4.669 -8.643 1.00 85.75 101 GLU A C 1
ATOM 704 O O . GLU A 1 101 ? 5.755 -5.382 -7.686 1.00 85.75 101 GLU A O 1
ATOM 709 N N . ALA A 1 102 ? 6.780 -3.555 -8.513 1.00 88.06 102 ALA A N 1
ATOM 710 C CA . ALA A 1 102 ? 7.351 -3.132 -7.234 1.00 88.06 102 ALA A CA 1
ATOM 711 C C . ALA A 1 102 ? 6.266 -2.870 -6.176 1.00 88.06 102 ALA A C 1
ATOM 713 O O . ALA A 1 102 ? 6.366 -3.321 -5.038 1.00 88.06 102 ALA A O 1
ATOM 714 N N . VAL A 1 103 ? 5.170 -2.199 -6.544 1.00 86.94 103 VAL A N 1
ATOM 715 C CA . VAL A 1 103 ? 4.053 -1.957 -5.612 1.00 86.94 103 VAL A CA 1
ATOM 716 C C . VAL A 1 103 ? 3.335 -3.255 -5.240 1.00 86.94 103 VAL A C 1
ATOM 718 O O . VAL A 1 103 ? 2.945 -3.429 -4.085 1.00 86.94 103 VAL A O 1
ATOM 721 N N . VAL A 1 104 ? 3.172 -4.184 -6.187 1.00 87.31 104 VAL A N 1
ATOM 722 C CA . VAL A 1 104 ? 2.616 -5.518 -5.905 1.00 87.31 104 VAL A CA 1
ATOM 723 C C . VAL A 1 104 ? 3.514 -6.280 -4.931 1.00 87.31 104 VAL A C 1
ATOM 725 O O . VAL A 1 104 ? 2.998 -6.900 -4.000 1.00 87.31 104 VAL A O 1
ATOM 728 N N . ALA A 1 105 ? 4.834 -6.218 -5.113 1.00 88.12 105 ALA A N 1
ATOM 729 C CA . ALA A 1 105 ? 5.804 -6.843 -4.223 1.00 88.12 105 ALA A CA 1
ATOM 730 C C . ALA A 1 105 ? 5.738 -6.237 -2.813 1.00 88.12 105 ALA A C 1
ATOM 732 O O . ALA A 1 105 ? 5.515 -6.975 -1.854 1.00 88.12 105 ALA A O 1
ATOM 733 N N . MET A 1 106 ? 5.770 -4.903 -2.687 1.00 88.38 106 MET A N 1
ATOM 734 C CA . MET A 1 106 ? 5.573 -4.213 -1.402 1.00 88.38 106 MET A CA 1
ATOM 735 C C . MET A 1 106 ? 4.271 -4.635 -0.722 1.00 88.38 106 MET A C 1
ATOM 737 O O . MET A 1 106 ? 4.257 -4.963 0.462 1.00 88.38 106 MET A O 1
ATOM 741 N N . PHE A 1 107 ? 3.160 -4.647 -1.462 1.00 86.88 107 PHE A N 1
ATOM 742 C CA . PHE A 1 107 ? 1.866 -5.043 -0.915 1.00 86.88 107 PHE A CA 1
ATOM 743 C C . PHE A 1 107 ? 1.875 -6.495 -0.426 1.00 86.88 107 PHE A C 1
ATOM 745 O O . PHE A 1 107 ? 1.294 -6.802 0.615 1.00 86.88 107 PHE A O 1
ATOM 752 N N . ARG A 1 108 ? 2.556 -7.393 -1.143 1.00 85.19 108 ARG A N 1
ATOM 753 C CA . ARG A 1 108 ? 2.693 -8.801 -0.761 1.00 85.19 108 ARG A CA 1
ATOM 754 C C . ARG A 1 108 ? 3.507 -8.970 0.517 1.00 85.19 108 ARG A C 1
ATOM 756 O O . ARG A 1 108 ? 3.097 -9.746 1.378 1.00 85.19 108 ARG A O 1
ATOM 763 N N . GLU A 1 109 ? 4.598 -8.225 0.666 1.00 87.62 109 GLU A N 1
ATOM 764 C CA . GLU A 1 109 ? 5.383 -8.210 1.904 1.00 87.62 109 GLU A CA 1
ATOM 765 C C . GLU A 1 109 ? 4.534 -7.720 3.080 1.00 87.62 109 GLU A C 1
ATOM 767 O O . GLU A 1 109 ? 4.432 -8.397 4.101 1.00 87.62 109 GLU A O 1
ATOM 772 N N . LEU A 1 110 ? 3.803 -6.616 2.907 1.00 86.69 110 LEU A N 1
ATOM 773 C CA . LEU A 1 110 ? 2.889 -6.088 3.928 1.00 86.69 110 LEU A CA 1
ATOM 774 C C . LEU A 1 110 ? 1.749 -7.056 4.270 1.00 86.69 110 LEU A C 1
ATOM 776 O O . LEU A 1 110 ? 1.293 -7.106 5.414 1.00 86.69 110 LEU A O 1
ATOM 780 N N . TRP A 1 111 ? 1.269 -7.823 3.292 1.00 84.56 111 TRP A N 1
ATOM 781 C CA . TRP A 1 111 ? 0.258 -8.854 3.507 1.00 84.56 111 TRP A CA 1
ATOM 782 C C . TRP A 1 111 ? 0.809 -10.016 4.339 1.00 84.56 111 TRP A C 1
ATOM 784 O O . TRP A 1 111 ? 0.172 -10.442 5.308 1.00 84.56 111 TRP A O 1
ATOM 794 N N . ASN A 1 112 ? 2.001 -10.504 3.983 1.00 84.38 112 ASN A N 1
ATOM 795 C CA . ASN A 1 112 ? 2.695 -11.574 4.700 1.00 84.38 112 ASN A CA 1
ATOM 796 C C . ASN A 1 112 ? 3.065 -11.151 6.126 1.00 84.38 112 ASN A C 1
ATOM 798 O O . ASN A 1 112 ? 2.933 -11.948 7.049 1.00 84.38 112 ASN A O 1
ATOM 802 N N . GLY A 1 113 ? 3.441 -9.885 6.314 1.00 79.31 113 GLY A N 1
ATOM 803 C CA . GLY A 1 113 ? 3.696 -9.273 7.617 1.00 79.31 113 GLY A CA 1
ATOM 804 C C . GLY A 1 113 ? 2.440 -8.902 8.409 1.00 79.31 113 GLY A C 1
ATOM 805 O O . GLY A 1 113 ? 2.553 -8.186 9.392 1.00 79.31 113 GLY A O 1
ATOM 806 N N . HIS A 1 114 ? 1.243 -9.318 7.979 1.00 83.00 114 HIS A N 1
ATOM 807 C CA . HIS A 1 114 ? -0.049 -9.026 8.622 1.00 83.00 114 HIS A CA 1
ATOM 808 C C . HIS A 1 114 ? -0.436 -7.538 8.752 1.00 83.00 114 HIS A C 1
ATOM 810 O O . HIS A 1 114 ? -1.552 -7.246 9.187 1.00 83.00 114 HIS A O 1
ATOM 816 N N . ILE A 1 115 ? 0.386 -6.605 8.262 1.00 82.94 115 ILE A N 1
ATOM 817 C CA . ILE A 1 115 ? 0.122 -5.160 8.277 1.00 82.94 115 ILE A CA 1
ATOM 818 C C . ILE A 1 115 ? -1.179 -4.830 7.547 1.00 82.94 115 ILE A C 1
ATOM 820 O O . ILE A 1 115 ? -2.004 -4.081 8.059 1.00 82.94 115 ILE A O 1
ATOM 824 N N . VAL A 1 116 ? -1.421 -5.444 6.383 1.00 81.88 116 VAL A N 1
ATOM 825 C CA . VAL A 1 116 ? -2.653 -5.193 5.611 1.00 81.88 116 VAL A CA 1
ATOM 826 C C . VAL A 1 116 ? -3.908 -5.551 6.414 1.00 81.88 116 VAL A C 1
ATOM 828 O O . VAL A 1 116 ? -4.912 -4.849 6.314 1.00 81.88 116 VAL A O 1
ATOM 831 N N . ARG A 1 117 ? -3.865 -6.603 7.244 1.00 80.88 117 ARG A N 1
ATOM 832 C CA . ARG A 1 117 ? -5.003 -6.968 8.104 1.00 80.88 117 ARG A CA 1
ATOM 833 C C . ARG A 1 117 ? -5.234 -5.920 9.186 1.00 80.88 117 ARG A C 1
ATOM 835 O O . ARG A 1 117 ? -6.363 -5.467 9.322 1.00 80.88 117 ARG A O 1
ATOM 842 N N . ALA A 1 118 ? -4.176 -5.476 9.864 1.00 81.00 118 ALA A N 1
ATOM 843 C CA . ALA A 1 118 ? -4.268 -4.412 10.864 1.00 81.00 118 ALA A CA 1
ATOM 844 C C . ALA A 1 118 ? -4.840 -3.111 10.267 1.00 81.00 118 ALA A C 1
ATOM 846 O O . ALA A 1 118 ? -5.710 -2.476 10.862 1.00 81.00 118 ALA A O 1
ATOM 847 N N . CYS A 1 119 ? -4.423 -2.753 9.048 1.00 79.12 119 CYS A N 1
ATOM 848 C CA . CYS A 1 119 ? -4.977 -1.625 8.298 1.00 79.12 119 CYS A CA 1
ATOM 849 C C . CYS A 1 119 ? -6.479 -1.783 8.032 1.00 79.12 119 CYS A C 1
ATOM 851 O O . CYS A 1 119 ? -7.250 -0.845 8.227 1.00 79.12 119 CYS A O 1
ATOM 853 N N . ILE A 1 120 ? -6.894 -2.964 7.568 1.00 81.12 120 ILE A N 1
ATOM 854 C CA . ILE A 1 120 ? -8.295 -3.263 7.268 1.00 81.12 120 ILE A CA 1
ATOM 855 C C . ILE A 1 120 ? -9.148 -3.210 8.541 1.00 81.12 120 ILE A C 1
ATOM 857 O O . ILE A 1 120 ? -10.225 -2.616 8.519 1.00 81.12 120 ILE A O 1
ATOM 861 N N . ASP A 1 121 ? -8.667 -3.774 9.648 1.00 82.81 121 ASP A N 1
ATOM 862 C CA . ASP A 1 121 ? -9.375 -3.752 10.929 1.00 82.81 121 ASP A CA 1
ATOM 863 C C . ASP A 1 121 ? -9.529 -2.323 11.467 1.00 82.81 121 ASP A C 1
ATOM 865 O O . ASP A 1 121 ? -10.608 -1.954 11.939 1.00 82.81 121 ASP A O 1
ATOM 869 N N . ALA A 1 122 ? -8.502 -1.481 11.312 1.00 80.38 122 ALA A N 1
ATOM 870 C CA . ALA A 1 122 ? -8.574 -0.063 11.661 1.00 80.38 122 ALA A CA 1
ATOM 871 C C . ALA A 1 122 ? -9.609 0.700 10.817 1.00 80.38 122 ALA A C 1
ATOM 873 O O . ALA A 1 122 ? -10.363 1.512 11.349 1.00 80.38 122 ALA A O 1
ATOM 874 N N . ILE A 1 123 ? -9.685 0.427 9.510 1.00 76.81 123 ILE A N 1
ATOM 875 C CA . ILE A 1 123 ? -10.697 1.034 8.627 1.00 76.81 123 ILE A CA 1
ATOM 876 C C . ILE A 1 123 ? -12.100 0.558 9.011 1.00 76.81 123 ILE A C 1
ATOM 878 O O . ILE A 1 123 ? -13.028 1.361 9.103 1.00 76.81 123 ILE A O 1
ATOM 882 N N . ARG A 1 124 ? -12.258 -0.743 9.270 1.00 81.38 124 ARG A N 1
ATOM 883 C CA . ARG A 1 124 ? -13.530 -1.345 9.678 1.00 81.38 124 ARG A CA 1
ATOM 884 C C . ARG A 1 124 ? -14.072 -0.728 10.965 1.00 81.38 124 ARG A C 1
ATOM 886 O O . ARG A 1 124 ? -15.281 -0.556 11.070 1.00 81.38 124 ARG A O 1
ATOM 893 N N . ALA A 1 125 ? -13.208 -0.418 11.930 1.00 80.31 125 ALA A N 1
ATOM 894 C CA . ALA A 1 125 ? -13.613 0.175 13.205 1.00 80.31 125 ALA A CA 1
ATOM 895 C C . ALA A 1 125 ? -14.224 1.582 13.059 1.00 80.31 125 ALA A C 1
ATOM 897 O O . ALA A 1 125 ? -14.988 2.013 13.918 1.00 80.31 125 ALA A O 1
ATOM 898 N N . GLU A 1 126 ? -13.900 2.286 11.976 1.00 76.81 126 GLU A N 1
ATOM 899 C CA . GLU A 1 126 ? -14.314 3.671 11.732 1.00 76.81 126 GLU A CA 1
ATOM 900 C C . GLU A 1 126 ? -15.518 3.785 10.787 1.00 76.81 126 GLU A C 1
ATOM 902 O O . GLU A 1 126 ? -16.217 4.798 10.793 1.00 76.81 126 GLU A O 1
ATOM 907 N N . MET A 1 127 ? -15.780 2.759 9.972 1.00 72.81 127 MET A N 1
ATOM 908 C CA . MET A 1 127 ? -16.911 2.742 9.043 1.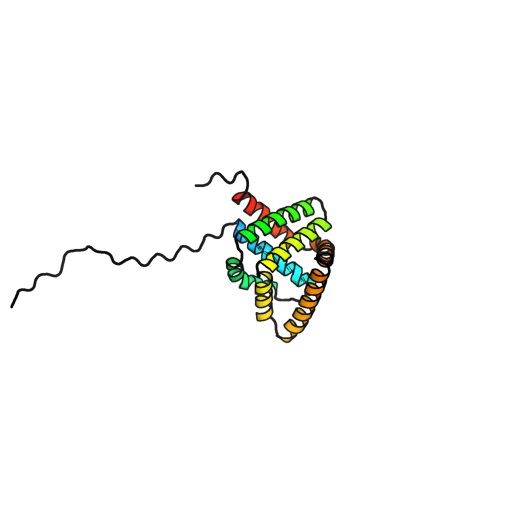00 72.81 127 MET A CA 1
ATOM 909 C C . MET A 1 127 ? -18.190 2.222 9.699 1.00 72.81 127 MET A C 1
ATOM 911 O O . MET A 1 127 ? -18.181 1.314 10.531 1.00 72.81 127 MET A O 1
ATOM 915 N N . ASN A 1 128 ? -19.332 2.751 9.252 1.00 83.31 128 ASN A N 1
ATOM 916 C CA . ASN A 1 128 ? -20.620 2.134 9.542 1.00 83.31 128 ASN A CA 1
ATOM 917 C C . ASN A 1 128 ? -20.639 0.712 8.963 1.00 83.31 128 ASN A C 1
ATOM 919 O O . ASN A 1 128 ? -20.094 0.458 7.890 1.00 83.31 128 ASN A O 1
ATOM 923 N N . TRP A 1 129 ? -21.297 -0.217 9.652 1.00 81.88 129 TRP A N 1
ATOM 924 C CA . TRP A 1 129 ? -21.372 -1.615 9.247 1.00 81.88 129 TRP A CA 1
ATOM 925 C C . TRP A 1 129 ? -21.902 -1.795 7.814 1.00 81.88 129 TRP A C 1
ATOM 927 O O . TRP A 1 129 ? -21.431 -2.685 7.109 1.00 81.88 129 TRP A O 1
ATOM 937 N N . TRP A 1 130 ? -22.846 -0.952 7.374 1.00 78.56 130 TRP A N 1
ATOM 938 C CA . TRP A 1 130 ? -23.393 -0.994 6.013 1.00 78.56 130 TRP A CA 1
ATOM 939 C C . TRP A 1 130 ? -22.357 -0.587 4.962 1.00 78.56 130 TRP A C 1
ATOM 941 O O . TRP A 1 130 ? -22.201 -1.283 3.959 1.00 78.56 130 TRP A O 1
ATOM 951 N N . ASP A 1 131 ? -21.614 0.490 5.214 1.00 76.81 131 ASP A N 1
ATOM 952 C CA . ASP A 1 131 ? -20.557 0.957 4.313 1.00 76.81 131 ASP A CA 1
ATOM 953 C C . ASP A 1 131 ? -19.370 -0.010 4.316 1.00 76.81 131 ASP A C 1
ATOM 955 O O . ASP A 1 131 ? -18.756 -0.271 3.283 1.00 76.81 131 ASP A O 1
ATOM 959 N N . TRP A 1 132 ? -19.080 -0.618 5.467 1.00 82.19 132 TRP A N 1
ATOM 960 C CA . TRP A 1 132 ? -18.104 -1.692 5.571 1.00 82.19 132 TRP A CA 1
ATOM 961 C C . TRP A 1 132 ? -18.537 -2.941 4.797 1.00 82.19 132 TRP A C 1
ATOM 963 O O . TRP A 1 132 ? -17.701 -3.580 4.169 1.00 82.19 132 TRP A O 1
ATOM 973 N N . ALA A 1 133 ? -19.822 -3.303 4.791 1.00 82.56 133 ALA A N 1
ATOM 974 C CA . ALA A 1 133 ? -20.292 -4.472 4.051 1.00 82.56 133 ALA A CA 1
ATOM 975 C C . ALA A 1 133 ? -20.087 -4.306 2.537 1.00 82.56 133 ALA A C 1
ATOM 977 O O . ALA A 1 133 ? -19.595 -5.220 1.878 1.00 82.56 133 ALA A O 1
ATOM 978 N N . THR A 1 134 ? -20.398 -3.136 1.979 1.00 77.44 134 THR A N 1
ATOM 979 C CA . THR A 1 134 ? -20.216 -2.858 0.543 1.00 77.44 134 THR A CA 1
ATOM 980 C C . THR A 1 134 ? -18.738 -2.701 0.175 1.00 77.44 134 THR A C 1
ATOM 982 O O . THR A 1 134 ? -18.263 -3.305 -0.793 1.00 77.44 134 THR A O 1
ATOM 985 N N . THR A 1 135 ? -17.985 -1.957 0.986 1.00 78.44 135 THR A N 1
ATOM 986 C CA . THR A 1 135 ? -16.545 -1.727 0.795 1.00 78.44 135 THR A CA 1
ATOM 987 C C . THR A 1 135 ? -15.756 -3.021 0.965 1.00 78.44 135 THR A C 1
ATOM 989 O O . THR A 1 135 ? -14.918 -3.353 0.133 1.00 78.44 135 THR A O 1
ATOM 992 N N . GLY A 1 136 ? -16.067 -3.796 2.003 1.00 79.75 136 GLY A N 1
ATOM 993 C CA . GLY A 1 136 ? -15.436 -5.070 2.321 1.00 79.75 136 GLY A CA 1
ATOM 994 C C . GLY A 1 136 ? -15.709 -6.143 1.271 1.00 79.75 136 GLY A C 1
ATOM 995 O O . GLY A 1 136 ? -14.774 -6.826 0.864 1.00 79.75 136 GLY A O 1
ATOM 996 N N . VAL A 1 137 ? -16.945 -6.265 0.766 1.00 81.75 137 VAL A N 1
ATOM 997 C CA . VAL A 1 137 ? -17.258 -7.198 -0.336 1.00 81.75 137 VAL A CA 1
ATOM 998 C C . VAL A 1 137 ? -16.465 -6.840 -1.591 1.00 81.75 137 VAL A C 1
ATOM 1000 O O . VAL A 1 137 ? -15.866 -7.723 -2.204 1.00 81.75 137 VAL A O 1
ATOM 1003 N N . THR A 1 138 ? -16.403 -5.554 -1.942 1.00 82.62 138 THR A N 1
ATOM 1004 C CA . THR A 1 138 ? -15.628 -5.085 -3.102 1.00 82.62 138 THR A CA 1
ATOM 1005 C C . THR A 1 138 ? -14.137 -5.357 -2.910 1.00 82.62 138 THR A C 1
ATOM 1007 O O . THR A 1 138 ? -13.485 -5.911 -3.790 1.00 82.62 138 THR A O 1
ATOM 1010 N N . LEU A 1 139 ? -13.605 -5.052 -1.727 1.00 82.75 139 LEU A N 1
ATOM 1011 C CA . LEU A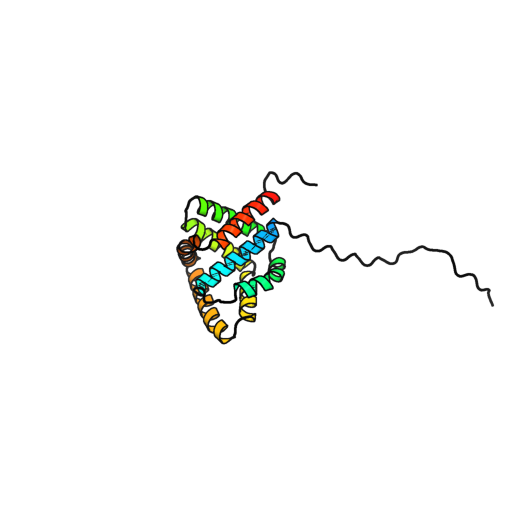 1 139 ? -12.201 -5.250 -1.386 1.00 82.75 139 LEU A CA 1
ATOM 1012 C C . LEU A 1 139 ? -11.809 -6.732 -1.417 1.00 82.75 139 LEU A C 1
ATOM 1014 O O . LEU A 1 139 ? -10.790 -7.078 -2.009 1.00 82.75 139 LEU A O 1
ATOM 1018 N N . VAL A 1 140 ? -12.635 -7.625 -0.865 1.00 83.25 140 VAL A N 1
ATOM 1019 C CA . VAL A 1 140 ? -12.414 -9.079 -0.934 1.00 83.25 140 VAL A CA 1
ATOM 1020 C C . VAL A 1 140 ? -12.513 -9.585 -2.373 1.00 83.25 140 VAL A C 1
ATOM 1022 O O . VAL A 1 140 ? -11.690 -10.408 -2.776 1.00 83.25 140 VAL A O 1
ATOM 1025 N N . ALA A 1 141 ? -13.462 -9.088 -3.170 1.00 84.00 141 ALA A N 1
ATOM 1026 C CA . ALA A 1 141 ? -13.580 -9.455 -4.580 1.00 84.00 141 ALA A CA 1
ATOM 1027 C C . ALA A 1 141 ? -12.335 -9.035 -5.380 1.00 84.00 141 ALA A C 1
ATOM 1029 O O . ALA A 1 141 ? -11.764 -9.860 -6.094 1.00 84.00 141 ALA A O 1
ATOM 1030 N N . CYS A 1 142 ? -11.862 -7.798 -5.206 1.00 83.44 142 CYS A N 1
ATOM 1031 C CA . CYS A 1 142 ? -10.634 -7.300 -5.828 1.00 83.44 142 CYS A CA 1
ATOM 1032 C C . CYS A 1 142 ? -9.406 -8.089 -5.374 1.00 83.44 142 CYS A C 1
ATOM 1034 O O . CYS A 1 142 ? -8.637 -8.541 -6.216 1.00 83.44 142 CYS A O 1
ATOM 1036 N N . LEU A 1 143 ? -9.248 -8.338 -4.070 1.00 80.25 143 LEU A N 1
ATOM 1037 C CA . LEU A 1 143 ? -8.147 -9.154 -3.550 1.00 80.25 143 LEU A CA 1
ATOM 1038 C C . LEU A 1 143 ? -8.171 -10.571 -4.128 1.00 80.25 143 LEU A C 1
ATOM 1040 O O . LEU A 1 143 ? -7.130 -11.083 -4.526 1.00 80.25 143 LEU A O 1
ATOM 1044 N N . THR A 1 144 ? -9.348 -11.191 -4.227 1.00 80.94 144 THR A N 1
ATOM 1045 C CA . THR A 1 144 ? -9.501 -12.530 -4.818 1.00 80.94 144 THR A CA 1
ATOM 1046 C C . THR A 1 144 ? -9.119 -12.523 -6.295 1.00 80.94 144 THR A C 1
ATOM 1048 O O . THR A 1 144 ? -8.413 -13.420 -6.749 1.00 80.94 144 THR A O 1
ATOM 1051 N N . LEU A 1 145 ? -9.527 -11.493 -7.038 1.00 81.81 145 LEU A N 1
ATOM 1052 C CA . LEU A 1 145 ? -9.172 -11.313 -8.445 1.00 81.81 145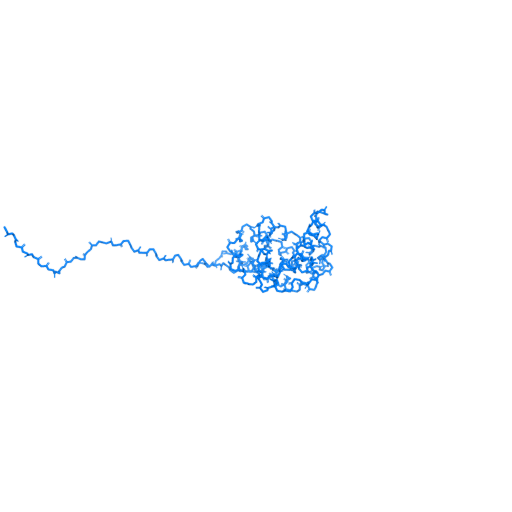 LEU A CA 1
ATOM 1053 C C . LEU A 1 145 ? -7.656 -11.127 -8.623 1.00 81.81 145 LEU A C 1
ATOM 1055 O O . LEU A 1 145 ? -7.029 -11.771 -9.465 1.00 81.81 145 LEU A O 1
ATOM 1059 N N . TRP A 1 146 ? -7.047 -10.274 -7.801 1.00 79.75 146 TRP A N 1
ATOM 1060 C CA . TRP A 1 146 ? -5.618 -9.985 -7.846 1.00 79.75 146 TRP A CA 1
ATOM 1061 C C . TRP A 1 146 ? -4.783 -11.207 -7.483 1.00 79.75 146 TRP A C 1
ATOM 1063 O O . TRP A 1 146 ? -3.905 -11.587 -8.258 1.00 79.75 146 TRP A O 1
ATOM 1073 N N . LEU A 1 147 ? -5.099 -11.871 -6.370 1.00 73.56 147 LEU A N 1
ATOM 1074 C CA . LEU A 1 147 ? -4.406 -13.082 -5.930 1.00 73.56 147 LEU A CA 1
ATOM 1075 C C . LEU A 1 147 ? -4.642 -14.252 -6.893 1.00 73.56 147 LEU A C 1
ATOM 1077 O O . LEU A 1 147 ? -3.697 -14.970 -7.211 1.00 73.56 147 LEU A O 1
ATOM 1081 N N . GLY A 1 148 ? -5.860 -14.405 -7.420 1.00 74.62 148 GLY A N 1
ATOM 1082 C CA . GLY A 1 148 ? -6.207 -15.437 -8.402 1.00 74.62 148 GLY A CA 1
ATOM 1083 C C . GLY A 1 148 ? -5.467 -15.288 -9.734 1.00 74.62 148 GLY A C 1
ATOM 1084 O O . GLY A 1 148 ? -5.192 -16.283 -10.396 1.00 74.62 148 GLY A O 1
ATOM 1085 N N . SER A 1 149 ? -5.081 -14.061 -10.099 1.00 78.12 149 SER A N 1
ATOM 1086 C CA . SER A 1 149 ? -4.247 -13.773 -11.276 1.00 78.12 149 SER A CA 1
ATOM 1087 C C . SER A 1 149 ? -2.735 -13.833 -11.015 1.00 78.12 149 SER A C 1
ATOM 1089 O O . SER A 1 149 ? -1.948 -13.496 -11.898 1.00 78.12 149 SER A O 1
ATOM 1091 N N . GLY A 1 150 ? -2.306 -14.194 -9.799 1.00 69.44 150 GLY A N 1
ATOM 1092 C CA . GLY A 1 150 ? -0.894 -14.153 -9.405 1.00 69.44 150 GLY A CA 1
ATOM 1093 C C . GLY A 1 150 ? -0.318 -12.736 -9.273 1.00 69.44 150 GLY A C 1
ATOM 1094 O O . GLY A 1 150 ? 0.896 -12.575 -9.310 1.00 69.44 150 GLY A O 1
ATOM 1095 N N . GLY A 1 151 ? -1.165 -11.712 -9.127 1.00 71.56 151 GLY A N 1
ATOM 1096 C CA . GLY A 1 151 ? -0.768 -10.303 -9.026 1.00 71.56 151 GLY A CA 1
ATOM 1097 C C . GLY A 1 151 ? -0.732 -9.547 -10.357 1.00 71.56 151 GLY A C 1
ATOM 1098 O O . GLY A 1 151 ? -0.613 -8.325 -10.340 1.00 71.56 151 GLY A O 1
ATOM 1099 N N . ALA A 1 152 ? -0.913 -10.220 -11.498 1.00 78.38 152 ALA A N 1
ATOM 1100 C CA . ALA A 1 152 ? -0.836 -9.590 -12.820 1.00 78.38 152 ALA A CA 1
ATOM 1101 C C . ALA A 1 152 ? -1.912 -8.509 -13.035 1.00 78.38 152 ALA A C 1
ATOM 1103 O O . ALA A 1 152 ? -1.628 -7.437 -13.570 1.00 78.38 152 ALA A O 1
ATOM 1104 N N . VAL A 1 153 ? -3.146 -8.755 -12.577 1.00 82.31 153 VAL A N 1
ATOM 1105 C CA . VAL A 1 153 ? -4.231 -7.765 -12.696 1.00 82.31 153 VAL A CA 1
ATOM 1106 C C . VAL A 1 153 ? -3.967 -6.545 -11.812 1.00 82.31 153 VAL A C 1
ATOM 1108 O O . VAL A 1 153 ? -4.234 -5.421 -12.234 1.00 82.31 153 VAL A O 1
ATOM 1111 N N . LEU A 1 154 ? -3.400 -6.750 -10.619 1.00 80.12 154 LEU A N 1
ATOM 1112 C CA . LEU A 1 154 ? -3.004 -5.647 -9.745 1.00 80.12 154 LEU A CA 1
ATOM 1113 C C . LEU A 1 154 ? -1.874 -4.842 -10.394 1.00 80.12 154 LEU A C 1
ATOM 1115 O O . LEU A 1 154 ? -2.009 -3.632 -10.517 1.00 80.12 154 LEU A O 1
ATOM 1119 N N . ALA A 1 155 ? -0.824 -5.497 -10.896 1.00 81.19 155 ALA A N 1
ATOM 1120 C CA . ALA A 1 155 ? 0.288 -4.829 -11.574 1.00 81.19 155 ALA A CA 1
ATOM 1121 C C . ALA A 1 155 ? -0.193 -3.951 -12.740 1.00 81.19 155 ALA A C 1
ATOM 1123 O O . ALA A 1 155 ? 0.224 -2.802 -12.856 1.00 81.19 155 ALA A O 1
ATOM 1124 N N . ALA A 1 156 ? -1.125 -4.451 -13.559 1.00 81.00 156 ALA A N 1
ATOM 1125 C CA . ALA A 1 156 ? -1.700 -3.694 -14.668 1.00 81.00 156 ALA A CA 1
ATOM 1126 C C . ALA A 1 156 ? -2.514 -2.474 -14.198 1.00 81.00 156 ALA A C 1
ATOM 1128 O O . ALA A 1 156 ? -2.357 -1.377 -14.733 1.00 81.00 156 ALA A O 1
ATOM 1129 N N . GLN A 1 157 ? -3.368 -2.636 -13.183 1.00 84.06 157 GLN A N 1
ATOM 1130 C CA . GLN A 1 157 ? -4.157 -1.527 -12.635 1.00 84.06 157 GLN A CA 1
ATOM 1131 C C . GLN A 1 157 ? -3.281 -0.478 -11.946 1.00 84.06 157 GLN A C 1
ATOM 1133 O O . GLN A 1 157 ? -3.519 0.723 -12.089 1.00 84.06 157 GLN A O 1
ATOM 1138 N N . VAL A 1 158 ? -2.241 -0.917 -11.237 1.00 83.69 158 VAL A N 1
ATOM 1139 C CA . VAL A 1 158 ? -1.244 -0.024 -10.653 1.00 83.69 158 VAL A CA 1
ATOM 1140 C C . VAL A 1 158 ? -0.496 0.713 -11.754 1.00 83.69 158 VAL A C 1
ATOM 1142 O O . VAL A 1 158 ? -0.460 1.933 -11.715 1.00 83.69 158 VAL A O 1
ATOM 1145 N N . ALA A 1 159 ? 0.026 0.035 -12.775 1.00 81.19 159 ALA A N 1
ATOM 1146 C CA . ALA A 1 159 ? 0.756 0.677 -13.870 1.00 81.19 159 ALA A CA 1
ATOM 1147 C C . ALA A 1 159 ? -0.043 1.812 -14.544 1.00 81.19 159 ALA A C 1
ATOM 1149 O O . ALA A 1 159 ? 0.532 2.825 -14.936 1.00 81.19 159 ALA A O 1
ATOM 1150 N N . LEU A 1 160 ? -1.373 1.680 -14.628 1.00 79.69 160 LEU A N 1
ATOM 1151 C CA . LEU A 1 160 ? -2.263 2.708 -15.182 1.00 79.69 160 LEU A CA 1
ATOM 1152 C C . LEU A 1 160 ? -2.498 3.900 -14.245 1.00 79.69 160 LEU A C 1
ATOM 1154 O O . LEU A 1 160 ? -2.791 4.999 -14.710 1.00 79.69 160 LEU A O 1
ATOM 1158 N N . THR A 1 161 ? -2.407 3.694 -12.933 1.00 82.62 161 THR A N 1
ATOM 1159 C CA . THR A 1 161 ? -2.798 4.683 -11.915 1.00 82.62 161 THR A CA 1
ATOM 1160 C C . THR A 1 161 ? -1.611 5.272 -11.155 1.00 82.62 161 THR A C 1
ATOM 1162 O O . THR A 1 161 ? -1.721 6.364 -10.592 1.00 82.62 161 THR A O 1
ATOM 1165 N N . ILE A 1 162 ? -0.451 4.612 -11.185 1.00 76.00 162 ILE A N 1
ATOM 1166 C CA . ILE A 1 162 ? 0.723 4.932 -10.367 1.00 76.00 162 ILE A CA 1
ATOM 1167 C C . ILE A 1 162 ? 1.291 6.317 -10.672 1.00 76.00 162 ILE A C 1
ATOM 1169 O O . ILE A 1 162 ? 1.752 7.004 -9.768 1.00 76.00 162 ILE A O 1
ATOM 1173 N N . LEU A 1 163 ? 1.172 6.783 -11.918 1.00 69.44 163 LEU A N 1
ATOM 1174 C CA . LEU A 1 163 ? 1.609 8.124 -12.319 1.00 69.44 163 LEU A CA 1
ATOM 1175 C C . LEU A 1 163 ? 0.837 9.241 -11.595 1.00 69.44 163 LEU A C 1
ATOM 1177 O O . LEU A 1 163 ? 1.365 10.333 -11.410 1.00 69.44 163 LEU A O 1
ATOM 1181 N N . SER A 1 164 ? -0.390 8.963 -11.145 1.00 74.69 164 SER A N 1
ATOM 1182 C CA . SER A 1 164 ? -1.182 9.882 -10.315 1.00 74.69 164 SER A CA 1
ATOM 1183 C C . SER A 1 164 ? -0.961 9.688 -8.807 1.00 74.69 164 SER A C 1
ATOM 1185 O O . SER A 1 164 ? -1.414 10.498 -8.000 1.00 74.69 164 SER A O 1
ATOM 1187 N N . ALA A 1 165 ? -0.226 8.646 -8.405 1.00 80.94 165 ALA A N 1
ATOM 1188 C CA . ALA A 1 165 ? 0.035 8.288 -7.013 1.00 80.94 165 ALA A CA 1
ATOM 1189 C C . ALA A 1 165 ? 1.273 9.011 -6.455 1.00 80.94 165 ALA A C 1
ATOM 1191 O O . ALA A 1 165 ? 2.194 8.398 -5.913 1.00 80.94 165 ALA A O 1
ATOM 1192 N N . THR A 1 166 ? 1.300 10.343 -6.562 1.00 80.56 166 THR A N 1
ATOM 1193 C CA . THR A 1 166 ? 2.458 11.170 -6.178 1.00 80.56 166 THR A CA 1
ATOM 1194 C C . THR A 1 166 ? 2.911 10.932 -4.735 1.00 80.56 166 THR A C 1
ATOM 1196 O O . THR A 1 166 ? 4.108 10.911 -4.469 1.00 80.56 166 THR A O 1
ATOM 1199 N N . LYS A 1 167 ? 1.977 10.705 -3.801 1.00 82.12 167 LYS A N 1
ATOM 1200 C CA . LYS A 1 167 ? 2.306 10.436 -2.390 1.00 82.12 167 LYS A CA 1
ATOM 1201 C C . LYS A 1 167 ? 3.105 9.149 -2.204 1.00 82.12 167 LYS A C 1
ATOM 1203 O O . LYS A 1 167 ? 4.086 9.152 -1.469 1.00 82.12 167 LYS A O 1
ATOM 1208 N N . LEU A 1 168 ? 2.721 8.090 -2.912 1.00 85.19 168 LEU A N 1
ATOM 1209 C CA . LEU A 1 168 ? 3.399 6.800 -2.862 1.00 85.19 168 LEU A CA 1
ATOM 1210 C C . LEU A 1 168 ? 4.826 6.907 -3.415 1.00 85.19 168 LEU A C 1
ATOM 1212 O O . LEU A 1 168 ? 5.768 6.428 -2.791 1.00 85.19 168 LEU A O 1
ATOM 1216 N N . ILE A 1 169 ? 4.996 7.606 -4.541 1.00 84.94 169 ILE A N 1
ATOM 1217 C CA . ILE A 1 169 ? 6.315 7.829 -5.152 1.00 84.94 169 ILE A CA 1
ATOM 1218 C C . ILE A 1 169 ? 7.210 8.661 -4.223 1.00 84.94 169 ILE A C 1
ATOM 1220 O O . ILE A 1 169 ? 8.365 8.307 -4.001 1.00 84.94 169 ILE A O 1
ATOM 1224 N N . LEU A 1 170 ? 6.685 9.741 -3.636 1.00 86.75 170 LEU A N 1
ATOM 1225 C CA . LEU A 1 170 ? 7.439 10.567 -2.688 1.00 86.75 170 LEU A CA 1
ATOM 1226 C C . LEU A 1 170 ? 7.830 9.790 -1.426 1.00 86.75 170 LEU A C 1
ATOM 1228 O O . LEU A 1 170 ? 8.955 9.935 -0.952 1.00 86.75 170 LEU A O 1
ATOM 1232 N N . ALA A 1 171 ? 6.934 8.949 -0.903 1.00 86.38 171 ALA A N 1
ATOM 1233 C CA . ALA A 1 171 ? 7.233 8.087 0.235 1.00 86.38 171 ALA A CA 1
ATOM 1234 C C . ALA A 1 171 ? 8.331 7.068 -0.102 1.00 86.38 171 ALA A C 1
ATOM 1236 O O . ALA A 1 171 ? 9.240 6.869 0.700 1.00 86.38 171 ALA A O 1
ATOM 1237 N N . ALA A 1 172 ? 8.299 6.481 -1.302 1.00 84.44 172 ALA A N 1
ATOM 1238 C CA . ALA A 1 172 ? 9.331 5.554 -1.757 1.00 84.44 172 ALA A CA 1
ATOM 1239 C C . ALA A 1 172 ? 10.698 6.242 -1.867 1.00 84.44 172 ALA A C 1
ATOM 1241 O O . ALA A 1 172 ? 11.680 5.738 -1.329 1.00 84.44 172 ALA A O 1
ATOM 1242 N N . ILE A 1 173 ? 10.756 7.439 -2.462 1.00 86.75 173 ILE A N 1
ATOM 1243 C CA . ILE A 1 173 ? 11.991 8.238 -2.525 1.00 86.75 173 ILE A CA 1
ATOM 1244 C C . ILE A 1 173 ? 12.508 8.541 -1.112 1.00 86.75 173 ILE A C 1
ATOM 1246 O O . ILE A 1 173 ? 13.689 8.339 -0.835 1.00 86.75 173 ILE A O 1
ATOM 1250 N N . ALA A 1 174 ? 11.638 8.976 -0.198 1.00 85.75 174 ALA A N 1
ATOM 1251 C CA . ALA A 1 174 ? 12.034 9.280 1.176 1.00 85.75 174 ALA A CA 1
ATOM 1252 C C . ALA A 1 174 ? 12.629 8.060 1.900 1.00 85.75 174 ALA A C 1
ATOM 1254 O O . ALA A 1 174 ? 13.635 8.201 2.591 1.00 85.75 174 ALA A O 1
ATOM 1255 N N . VAL A 1 175 ? 12.052 6.870 1.702 1.00 85.69 175 VAL A N 1
ATOM 1256 C CA . VAL A 1 175 ? 12.597 5.609 2.230 1.00 85.69 175 VAL A CA 1
ATOM 1257 C C . VAL A 1 175 ? 13.961 5.302 1.636 1.00 85.69 175 VAL A C 1
ATOM 1259 O O . VAL A 1 175 ? 14.877 5.016 2.395 1.00 85.69 175 VAL A O 1
ATOM 1262 N N . THR A 1 176 ? 14.126 5.388 0.312 1.00 84.44 176 THR A N 1
ATOM 1263 C CA . THR A 1 176 ? 15.426 5.094 -0.319 1.00 84.44 176 THR A CA 1
ATOM 1264 C C . THR A 1 176 ? 16.536 5.984 0.237 1.00 84.44 176 THR A C 1
ATOM 1266 O O . THR A 1 176 ? 17.594 5.485 0.595 1.00 84.44 176 THR A O 1
ATOM 1269 N N . VAL A 1 177 ? 16.267 7.280 0.420 1.00 83.81 177 VAL A N 1
ATOM 1270 C CA . VAL A 1 177 ? 17.242 8.232 0.970 1.00 83.81 177 VAL A CA 1
ATOM 1271 C C . VAL A 1 177 ? 17.561 7.934 2.437 1.00 83.81 177 VAL A C 1
ATOM 1273 O O . VAL A 1 177 ? 18.732 7.899 2.811 1.00 83.81 177 VAL A O 1
ATOM 1276 N N . ALA A 1 178 ? 16.539 7.709 3.267 1.00 82.50 178 ALA A N 1
ATOM 1277 C CA . ALA A 1 178 ? 16.727 7.468 4.697 1.00 82.50 178 ALA A CA 1
ATOM 1278 C C . ALA A 1 178 ? 17.413 6.120 4.973 1.00 82.50 178 ALA A C 1
ATOM 1280 O O . ALA A 1 178 ? 18.310 6.029 5.805 1.00 82.50 178 ALA A O 1
ATOM 1281 N N . CYS A 1 179 ? 17.028 5.073 4.245 1.00 78.25 179 CYS A N 1
ATOM 1282 C CA . CYS A 1 179 ? 17.558 3.731 4.445 1.00 78.25 179 CYS A CA 1
ATOM 1283 C C . CYS A 1 179 ? 18.932 3.528 3.790 1.00 78.25 179 CYS A C 1
ATOM 1285 O O . CYS A 1 179 ? 19.721 2.746 4.311 1.00 78.25 179 CYS A O 1
ATOM 1287 N N . ASP A 1 180 ? 19.280 4.253 2.722 1.00 76.31 180 ASP A N 1
ATOM 1288 C CA . ASP A 1 180 ? 20.652 4.248 2.188 1.00 76.31 180 ASP A CA 1
ATOM 1289 C C . ASP A 1 180 ? 21.644 4.933 3.131 1.00 76.31 180 ASP A C 1
ATOM 1291 O O . ASP A 1 180 ? 22.799 4.513 3.219 1.00 76.31 180 ASP A O 1
ATOM 1295 N N . ALA A 1 181 ? 21.211 5.961 3.866 1.00 61.62 181 ALA A N 1
ATOM 1296 C CA . ALA A 1 181 ? 22.041 6.591 4.890 1.00 61.62 181 ALA A CA 1
ATOM 1297 C C . ALA A 1 181 ? 22.366 5.623 6.046 1.00 61.62 181 ALA A C 1
ATOM 1299 O O . ALA A 1 181 ? 23.452 5.686 6.621 1.00 61.62 181 ALA A O 1
ATOM 1300 N N . GLU A 1 182 ? 21.450 4.703 6.353 1.00 60.44 182 GLU A N 1
ATOM 1301 C CA . GLU A 1 182 ? 21.560 3.762 7.474 1.00 60.44 182 GLU A CA 1
ATOM 1302 C C . GLU A 1 182 ? 22.211 2.420 7.080 1.00 60.44 182 GLU A C 1
ATOM 1304 O O . GLU A 1 182 ? 23.033 1.876 7.821 1.00 60.44 182 GLU A O 1
ATOM 1309 N N . PHE A 1 183 ? 21.905 1.902 5.885 1.00 56.94 183 PHE A N 1
ATOM 1310 C CA . PHE A 1 183 ? 22.339 0.582 5.402 1.00 56.94 183 PHE A CA 1
ATOM 1311 C C . PHE A 1 183 ? 23.325 0.623 4.222 1.00 56.94 183 PHE A C 1
ATOM 1313 O O . PHE A 1 183 ? 23.763 -0.432 3.758 1.00 56.94 183 PHE A O 1
ATOM 1320 N N . GLY A 1 184 ? 23.682 1.806 3.718 1.00 49.47 184 GLY A N 1
ATOM 1321 C CA . GLY A 1 184 ? 24.625 1.959 2.613 1.00 49.47 184 GLY A CA 1
ATOM 1322 C C . GLY A 1 184 ? 26.078 1.638 3.001 1.00 49.47 184 GLY A C 1
ATOM 1323 O O . GLY A 1 184 ? 26.444 1.686 4.175 1.00 49.47 184 GLY A O 1
ATOM 1324 N N . PRO A 1 185 ? 26.963 1.377 2.019 1.00 48.72 185 PRO A N 1
ATOM 1325 C CA . PRO A 1 185 ? 28.372 1.030 2.257 1.00 48.72 185 PRO A CA 1
ATOM 1326 C C . PRO A 1 185 ? 29.196 2.128 2.959 1.00 48.72 185 PRO A C 1
ATOM 1328 O O . PRO A 1 185 ? 30.335 1.877 3.339 1.00 48.72 185 PRO A O 1
ATOM 1331 N N . ASN A 1 186 ? 28.628 3.326 3.141 1.00 44.88 186 ASN A N 1
ATOM 1332 C CA . ASN A 1 186 ? 29.248 4.471 3.808 1.00 44.88 186 ASN A CA 1
ATOM 1333 C C . ASN A 1 186 ? 28.704 4.740 5.229 1.00 44.88 186 ASN A C 1
ATOM 1335 O O . ASN A 1 186 ? 29.065 5.763 5.805 1.00 44.88 186 ASN A O 1
ATOM 1339 N N . SER A 1 187 ? 27.872 3.870 5.824 1.00 48.22 187 SER A N 1
ATOM 1340 C CA . SER A 1 187 ? 27.323 4.099 7.180 1.00 48.22 187 SER A CA 1
ATOM 1341 C C . SER A 1 187 ? 28.349 3.947 8.319 1.00 48.22 187 SER A C 1
ATOM 1343 O O . SER A 1 187 ? 28.043 4.178 9.489 1.00 48.22 187 SER A O 1
ATOM 1345 N N . THR A 1 188 ? 29.614 3.652 8.004 1.00 43.94 188 THR A N 1
ATOM 1346 C CA . THR A 1 188 ? 30.729 3.806 8.944 1.00 43.94 188 THR A CA 1
ATOM 1347 C C . THR A 1 188 ? 31.101 5.281 9.086 1.00 43.94 188 THR A C 1
ATOM 1349 O O . THR A 1 188 ? 31.979 5.759 8.370 1.00 43.94 188 THR A O 1
ATOM 1352 N N . ASN A 1 189 ? 30.414 6.002 9.974 1.00 46.47 189 ASN A N 1
ATOM 1353 C CA . ASN A 1 189 ? 30.978 7.012 10.885 1.00 46.47 189 ASN A CA 1
ATOM 1354 C C . ASN A 1 189 ? 29.858 7.895 11.444 1.00 46.47 189 ASN A C 1
ATOM 1356 O O . ASN A 1 189 ? 29.526 8.918 10.851 1.00 46.47 189 ASN A O 1
ATOM 1360 N N . SER A 1 190 ? 29.324 7.537 12.609 1.00 38.16 190 SER A N 1
ATOM 1361 C CA . SER A 1 190 ? 28.831 8.495 13.611 1.00 38.16 190 SER A CA 1
ATOM 1362 C C . SER A 1 190 ? 28.640 7.760 14.940 1.00 38.16 190 SER A C 1
ATOM 1364 O O . SER A 1 190 ? 27.538 7.347 15.289 1.00 38.16 190 SER A O 1
ATOM 1366 N N . THR A 1 191 ? 29.757 7.545 15.637 1.00 35.66 191 THR A N 1
ATOM 1367 C CA . THR A 1 191 ? 29.811 7.437 17.106 1.00 35.66 191 THR A CA 1
ATOM 1368 C C . THR A 1 191 ? 30.181 8.788 17.678 1.00 35.66 191 THR A C 1
ATOM 1370 O O . THR A 1 191 ? 31.095 9.405 17.079 1.00 35.66 191 THR A O 1
#

Secondary structure (DSSP, 8-state):
-PPP--S---------------PPP---HHHHHHHHHHHHHHHHHHHHHTTT--TTHHHHHHHHHHHHHTT--HHHHHHHHHHHHHHHH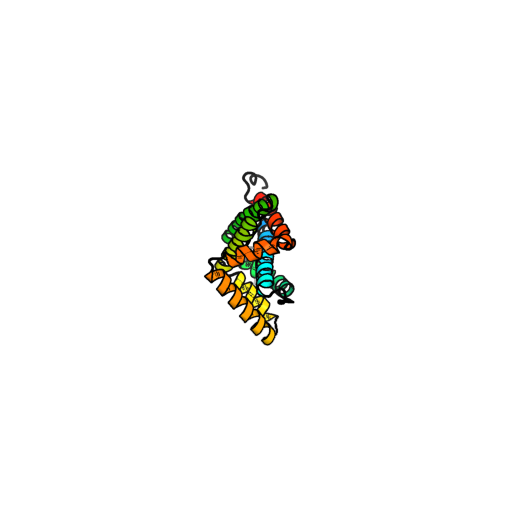HHHTT-HHHHHHHHHHHHHHHHHTTHHHHHHHHHHHHS-HHHHHHHHHHHHHHHHHHHHTTTHHHHHHHHHHGGG-HHHHHHHHHHHHHHHHHHSTT-----

Radius of gyration: 24.23 Å; chains: 1; bounding box: 54×27×98 Å